Protein AF-A0A951EVP3-F1 (afdb_monomer_lite)

Radius of gyration: 28.76 Å; chains: 1; bounding box: 67×66×83 Å

Secondary structure (DSSP, 8-state):
-----------------------------------PPPPEEEEE--EEEE-SSSSS-EEEE-EEEEES--TT-EEEEEEEEE-TTS-EEEEEE--TT-EEEEEE-S-GGG--EEEETTEEEEEESEEEEEEEEEETTEEEEEEE-SS---------SS-GGGGGT-TT------GGG----------TT--GGG---EETTEEHHHHSTTGGG-BTTB---EEEEETTEEEEE-

Sequence (234 aa):
MKTAKSRAPYIKFPAKPALWIFAAVAFALTTGICSADSIGVACALPYVQGSADATCSGQHTVQITTSNLDSNATITTELLGLNENGALIKSFTVKNGATVQLGSRLSEASWPFTQTGSLTTVYAPVPLLHVTVQDRGLTAEAFCSDIPFLEIEQPAGNEPWRAGLFPEASSVVTDASGNNTNIVAVAPLTNPASMHLYVDGTDLLTLVPGYLACTPGAPCSGAVTINAQSVAYS

Foldseek 3Di:
DDDDDDDDDDDDDDDDDDDDDDDPPPPPPPPPPPPQPAKDKEWEWQFDACDPDPARKTKTFIAMDIPDADPPKDKWKKWFAAAPVRHTPDIDTADHRAIEIEEADNDPVPFDQDDDPRYGYGYHNDIKMKMWMDHPNHIYIYIYDPAFDQDPDDQDDPDPVPCPPDVPRDDDDDPVGDDDDDGDGDGPPDDPVPDFDDDPNDTVCVQQPPCVPADPVRHGWDWGADPNDIDTDD

pLDDT: mean 74.51, std 20.43, range [38.03, 97.94]

Structure (mmCIF, N/CA/C/O backbone):
data_AF-A0A951EVP3-F1
#
_entry.id   AF-A0A951EVP3-F1
#
loop_
_atom_site.group_PDB
_atom_site.id
_atom_site.type_symbol
_atom_site.label_atom_id
_atom_site.label_alt_id
_atom_site.label_comp_id
_atom_site.label_asym_id
_atom_site.label_entity_id
_atom_site.label_seq_id
_atom_site.pdbx_PDB_ins_code
_atom_site.Cartn_x
_atom_site.Cartn_y
_atom_site.Cartn_z
_atom_site.occupancy
_atom_site.B_iso_or_equiv
_atom_site.auth_seq_id
_atom_site.auth_comp_id
_atom_site.auth_asym_id
_atom_site.auth_atom_id
_atom_site.pdbx_PDB_model_num
ATOM 1 N N . MET A 1 1 ? -25.415 -52.126 -61.232 1.00 43.97 1 MET A N 1
ATOM 2 C CA . MET A 1 1 ? -26.074 -51.678 -59.982 1.00 43.97 1 M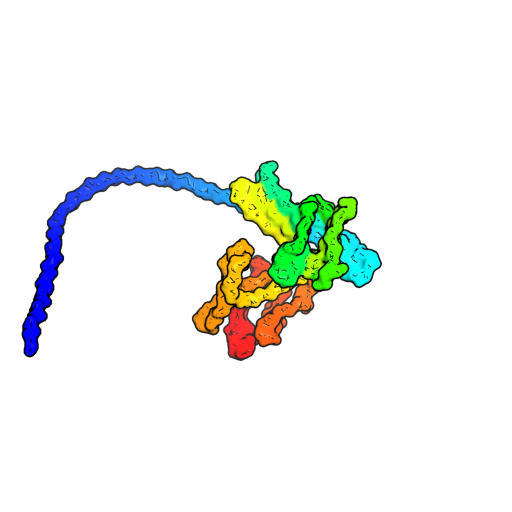ET A CA 1
ATOM 3 C C . MET A 1 1 ? -26.855 -50.400 -60.259 1.00 43.97 1 MET A C 1
ATOM 5 O O . MET A 1 1 ? -26.471 -49.651 -61.144 1.00 43.97 1 MET A O 1
ATOM 9 N N . LYS A 1 2 ? -28.007 -50.256 -59.603 1.00 38.03 2 LYS A N 1
ATOM 10 C CA . LYS A 1 2 ? -29.154 -49.419 -59.981 1.00 38.03 2 LYS A CA 1
ATOM 11 C C . LYS A 1 2 ? -28.957 -47.902 -59.785 1.00 38.03 2 LYS A C 1
ATOM 13 O O . LYS A 1 2 ? -28.341 -47.456 -58.829 1.00 38.03 2 LYS A O 1
ATOM 18 N N . THR A 1 3 ? -29.590 -47.185 -60.711 1.00 41.75 3 THR A N 1
ATOM 19 C CA . THR A 1 3 ? -30.083 -45.793 -60.789 1.00 41.75 3 THR A CA 1
ATOM 20 C C . THR A 1 3 ? -30.603 -45.107 -59.513 1.00 41.75 3 THR A C 1
ATOM 22 O O . THR A 1 3 ? -31.356 -45.738 -58.778 1.00 41.75 3 THR A O 1
ATOM 25 N N . ALA A 1 4 ? -30.382 -43.782 -59.398 1.00 39.09 4 ALA A N 1
ATOM 26 C CA . ALA A 1 4 ? -31.392 -42.685 -59.318 1.00 39.09 4 ALA A CA 1
ATOM 27 C C . ALA A 1 4 ? -30.679 -41.344 -58.971 1.00 39.09 4 ALA A C 1
ATOM 29 O O . ALA A 1 4 ? -29.956 -41.288 -57.988 1.00 39.09 4 ALA A O 1
ATOM 30 N N . LYS A 1 5 ? -30.615 -40.308 -59.829 1.00 45.94 5 LYS A N 1
ATOM 31 C CA . LYS A 1 5 ? -31.596 -39.223 -60.105 1.00 45.94 5 LYS A CA 1
ATOM 32 C C . LYS A 1 5 ? -32.188 -38.541 -58.855 1.00 45.94 5 LYS A C 1
ATOM 34 O O . LYS A 1 5 ? -33.003 -39.156 -58.189 1.00 45.94 5 LYS A O 1
ATOM 39 N N . SER A 1 6 ? -31.958 -37.231 -58.688 1.00 43.28 6 SER A N 1
ATOM 40 C CA . SER A 1 6 ? -33.048 -36.232 -58.692 1.00 43.28 6 SER A CA 1
ATOM 41 C C . SER A 1 6 ? -32.523 -34.789 -58.765 1.00 43.28 6 SER A C 1
ATOM 43 O O . SER A 1 6 ? -31.477 -34.467 -58.213 1.00 43.28 6 SER A O 1
ATOM 45 N N . ARG A 1 7 ? -33.252 -33.946 -59.504 1.00 48.94 7 ARG A N 1
ATOM 46 C CA . ARG A 1 7 ? -32.989 -32.528 -59.794 1.00 48.94 7 ARG A CA 1
ATOM 47 C C . ARG A 1 7 ? -33.730 -31.617 -58.799 1.00 48.94 7 ARG A C 1
ATOM 49 O O . ARG A 1 7 ? -34.709 -32.035 -58.192 1.00 48.94 7 ARG A O 1
ATOM 56 N N . ALA A 1 8 ? -33.261 -30.369 -58.720 1.00 43.22 8 ALA A N 1
ATOM 57 C CA . ALA A 1 8 ? -33.797 -29.226 -57.971 1.00 43.22 8 ALA A CA 1
ATOM 58 C C . ALA A 1 8 ? -35.302 -28.938 -58.169 1.00 43.22 8 ALA A C 1
ATOM 60 O O . ALA A 1 8 ? -35.890 -29.350 -59.173 1.00 43.22 8 ALA A O 1
ATOM 61 N N . PRO A 1 9 ? -35.867 -28.068 -57.312 1.00 57.38 9 PRO A N 1
ATOM 62 C CA . PRO A 1 9 ? -36.524 -26.895 -57.884 1.00 57.38 9 PRO A CA 1
ATOM 63 C C . PRO A 1 9 ? -36.198 -25.568 -57.178 1.00 57.38 9 PRO A C 1
ATOM 65 O O . PRO A 1 9 ? -36.125 -25.464 -55.957 1.00 57.38 9 PRO A O 1
ATOM 68 N N . TYR A 1 10 ? -36.064 -24.537 -58.014 1.00 43.41 10 TYR A N 1
ATOM 69 C CA . TYR A 1 10 ? -36.173 -23.121 -57.674 1.00 43.41 10 TYR A CA 1
ATOM 70 C C . TYR A 1 10 ? -37.566 -22.812 -57.116 1.00 43.41 10 TYR A C 1
ATOM 72 O O . TYR A 1 10 ? -38.566 -23.200 -57.722 1.00 43.41 10 TYR A O 1
ATOM 80 N N . ILE A 1 11 ? -37.637 -22.018 -56.046 1.00 48.94 11 ILE A N 1
ATOM 81 C CA . ILE A 1 11 ? -38.882 -21.386 -55.602 1.00 48.94 11 ILE A CA 1
ATOM 82 C C . ILE A 1 11 ? -38.720 -19.868 -55.724 1.00 48.94 11 ILE A C 1
ATOM 84 O O . ILE A 1 11 ? -37.897 -19.252 -55.052 1.00 48.94 11 ILE A O 1
ATOM 88 N N . LYS A 1 12 ? -39.506 -19.286 -56.637 1.00 47.53 12 LYS A N 1
ATOM 89 C CA . LYS A 1 12 ? -39.784 -17.850 -56.743 1.00 47.53 12 LYS A CA 1
ATOM 90 C C . LYS A 1 12 ? -40.861 -17.489 -55.720 1.00 47.53 12 LYS A C 1
ATOM 92 O O . LYS A 1 12 ? -41.864 -18.194 -55.649 1.00 47.53 12 LYS A O 1
ATOM 97 N N . PHE A 1 13 ? -40.711 -16.355 -55.040 1.00 40.31 13 PHE A N 1
ATOM 98 C CA . PHE A 1 13 ? -41.807 -15.717 -54.307 1.00 40.31 13 PHE A CA 1
ATOM 99 C C . PHE A 1 13 ? -42.156 -14.347 -54.913 1.00 40.31 13 PHE A C 1
ATOM 101 O O . PHE A 1 13 ? -41.276 -13.682 -55.467 1.00 40.31 13 PHE A O 1
ATOM 108 N N . PRO A 1 14 ? -43.448 -13.968 -54.892 1.00 59.03 14 PRO A N 1
ATOM 109 C CA . PRO A 1 14 ? -43.995 -12.852 -55.655 1.00 59.03 14 PRO A CA 1
ATOM 110 C C . PRO A 1 14 ? -43.804 -11.494 -54.970 1.00 59.03 14 PRO A C 1
ATOM 112 O O . PRO A 1 14 ? -43.532 -11.388 -53.778 1.00 59.03 14 PRO A O 1
ATOM 115 N N . ALA A 1 15 ? -43.982 -10.446 -55.772 1.00 51.06 15 ALA A N 1
ATOM 116 C CA . ALA A 1 15 ? -43.876 -9.049 -55.387 1.00 51.06 15 ALA A CA 1
ATOM 117 C C . ALA A 1 15 ? -45.197 -8.457 -54.841 1.00 51.06 15 ALA A C 1
ATOM 119 O O . ALA A 1 15 ? -46.268 -8.794 -55.346 1.00 51.06 15 ALA A O 1
ATOM 120 N N . LYS A 1 16 ? -45.031 -7.437 -53.972 1.00 40.72 16 LYS A N 1
ATOM 121 C CA . LYS A 1 16 ? -45.959 -6.344 -53.556 1.00 40.72 16 LYS A CA 1
ATOM 122 C C . LYS A 1 16 ? -47.004 -6.685 -52.468 1.00 40.72 16 LYS A C 1
ATOM 124 O O . LYS A 1 16 ? -47.393 -7.842 -52.387 1.00 40.72 16 LYS A O 1
ATOM 129 N N . PRO A 1 17 ? -47.503 -5.704 -51.666 1.00 49.62 17 PRO A N 1
ATOM 130 C CA . PRO A 1 17 ? -47.458 -4.245 -51.857 1.00 49.62 17 PRO A CA 1
ATOM 131 C C . PRO A 1 17 ? -46.965 -3.402 -50.660 1.00 49.62 17 PRO A C 1
ATOM 133 O O . PRO A 1 17 ? -46.789 -3.869 -49.540 1.00 49.62 17 PRO A O 1
ATOM 136 N N . ALA A 1 18 ? -46.764 -2.117 -50.962 1.00 53.50 18 ALA A N 1
ATOM 137 C CA . ALA A 1 18 ? -46.518 -1.028 -50.031 1.00 53.50 18 ALA A CA 1
ATOM 138 C C . ALA A 1 18 ? -47.624 -0.925 -48.972 1.00 53.50 18 ALA A C 1
ATOM 140 O O . ALA A 1 18 ? -48.799 -0.776 -49.312 1.00 53.50 18 ALA A O 1
ATOM 141 N N . LEU A 1 19 ? -47.225 -0.932 -47.701 1.00 43.00 19 LEU A N 1
ATOM 142 C CA . LEU A 1 19 ? -48.071 -0.532 -46.589 1.00 43.00 19 LEU A CA 1
ATOM 143 C C . LEU A 1 19 ? -47.383 0.626 -45.869 1.00 43.00 19 LEU A C 1
ATOM 145 O O . LEU A 1 19 ? -46.286 0.491 -45.330 1.00 43.00 19 LEU A O 1
ATOM 149 N N . TRP A 1 20 ? -48.035 1.780 -45.938 1.00 39.50 20 TRP A N 1
ATOM 150 C CA . TRP A 1 20 ? -47.699 2.991 -45.210 1.00 39.50 20 TRP A CA 1
ATOM 151 C C . TRP A 1 20 ? -47.844 2.719 -43.712 1.00 39.50 20 TRP A C 1
ATOM 153 O O . TRP A 1 20 ? -48.961 2.568 -43.220 1.00 39.50 20 TRP A O 1
ATOM 163 N N . ILE A 1 21 ? -46.727 2.642 -42.988 1.00 41.19 21 ILE A N 1
ATOM 164 C CA . ILE A 1 21 ? -46.740 2.668 -41.526 1.00 41.19 21 ILE A CA 1
ATOM 165 C C . ILE A 1 21 ? -46.510 4.113 -41.102 1.00 41.19 21 ILE A C 1
ATOM 167 O O . ILE A 1 21 ? -45.508 4.738 -41.450 1.00 41.19 21 ILE A O 1
ATOM 171 N N . PHE A 1 22 ? -47.504 4.631 -40.390 1.00 40.19 22 PHE A N 1
ATOM 172 C CA . PHE A 1 22 ? -47.511 5.932 -39.752 1.00 40.19 22 PHE A CA 1
ATOM 173 C C . PHE A 1 22 ? -46.236 6.147 -38.937 1.00 40.19 22 PHE A C 1
ATOM 175 O O . PHE A 1 22 ? -45.843 5.307 -38.127 1.00 40.19 22 PHE A O 1
ATOM 182 N N . ALA A 1 23 ? -45.623 7.308 -39.143 1.00 44.53 23 ALA A N 1
ATOM 183 C CA . ALA A 1 23 ? -44.595 7.847 -38.278 1.00 44.53 23 ALA A CA 1
ATOM 184 C C . ALA A 1 23 ? -45.154 7.999 -36.854 1.00 44.53 23 ALA A C 1
ATOM 186 O O . ALA A 1 23 ? -45.852 8.963 -36.548 1.00 44.53 23 ALA A O 1
ATOM 187 N N . ALA A 1 24 ? -44.832 7.053 -35.977 1.00 38.62 24 ALA A N 1
ATOM 188 C CA . ALA A 1 24 ? -44.782 7.315 -34.551 1.00 38.62 24 ALA A CA 1
ATOM 189 C C . ALA A 1 24 ? -43.400 7.912 -34.274 1.00 38.62 24 ALA A C 1
ATOM 191 O O . ALA A 1 24 ? -42.410 7.194 -34.139 1.00 38.62 24 ALA A O 1
ATOM 192 N N . VAL A 1 25 ? -43.321 9.243 -34.252 1.00 40.12 25 VAL A N 1
ATOM 193 C CA . VAL A 1 25 ? -42.172 9.946 -33.678 1.00 40.12 25 VAL A CA 1
ATOM 194 C C . VAL A 1 25 ? -42.213 9.665 -32.181 1.00 40.12 25 VAL A C 1
ATOM 196 O O . VAL A 1 25 ? -42.881 10.359 -31.417 1.00 40.12 25 VAL A O 1
ATOM 199 N N . ALA A 1 26 ? -41.536 8.601 -31.759 1.00 39.00 26 ALA A N 1
ATOM 200 C CA . ALA A 1 26 ? -41.118 8.484 -30.380 1.00 39.00 26 ALA A CA 1
ATOM 201 C C . ALA A 1 26 ? -40.113 9.615 -30.151 1.00 39.00 26 ALA A C 1
ATOM 203 O O . ALA A 1 26 ? -38.971 9.548 -30.606 1.00 39.00 26 ALA A O 1
ATOM 204 N N . PHE A 1 27 ? -40.552 10.677 -29.473 1.00 38.25 27 PHE A N 1
ATOM 205 C CA . PHE A 1 27 ? -39.639 11.535 -28.734 1.00 38.25 27 PHE A CA 1
ATOM 206 C C . PHE A 1 27 ? -38.969 10.636 -27.695 1.00 38.25 27 PHE A C 1
ATOM 208 O O . PHE A 1 27 ? -39.464 10.461 -26.583 1.00 38.25 27 PHE A O 1
ATOM 215 N N . ALA A 1 28 ? -37.856 10.017 -28.085 1.00 42.66 28 ALA A N 1
ATOM 216 C CA . ALA A 1 28 ? -36.859 9.580 -27.138 1.00 42.66 28 ALA A CA 1
ATOM 217 C C . ALA A 1 28 ? -36.376 10.862 -26.460 1.00 42.66 28 ALA A C 1
ATOM 219 O O . ALA A 1 28 ? -35.512 11.572 -26.969 1.00 42.66 28 ALA A O 1
ATOM 220 N N . LEU A 1 29 ? -37.016 11.201 -25.342 1.00 40.00 29 LEU A N 1
ATOM 221 C CA . LEU A 1 29 ? -36.413 12.025 -24.315 1.00 40.00 29 LEU A CA 1
ATOM 222 C C . LEU A 1 29 ? -35.134 11.285 -23.938 1.00 40.00 29 LEU A C 1
ATOM 224 O O . LEU A 1 29 ? -35.153 10.365 -23.125 1.00 40.00 29 LEU A O 1
ATOM 228 N N . THR A 1 30 ? -34.032 11.635 -24.594 1.00 45.22 30 THR A N 1
ATOM 229 C CA . THR A 1 30 ? -32.699 11.332 -24.104 1.00 45.22 30 THR A CA 1
ATOM 230 C C . THR A 1 30 ? -32.575 12.141 -22.825 1.00 45.22 30 THR A C 1
ATOM 232 O O . THR A 1 30 ? -32.119 13.284 -22.833 1.00 45.22 30 THR A O 1
ATOM 235 N N . THR A 1 31 ? -33.102 11.595 -21.730 1.00 45.75 31 THR A N 1
ATOM 236 C CA . THR A 1 31 ? -32.747 12.027 -20.390 1.00 45.75 31 THR A CA 1
ATOM 237 C C . THR A 1 31 ? -31.234 12.019 -20.381 1.00 45.75 31 THR A C 1
ATOM 239 O O . THR A 1 31 ? -30.633 10.959 -20.576 1.00 45.75 31 THR A O 1
ATOM 242 N N . GLY A 1 32 ? -30.639 13.211 -20.295 1.00 46.19 32 GLY A N 1
ATOM 243 C CA . GLY A 1 32 ? -29.202 13.360 -20.183 1.00 46.19 32 GLY A CA 1
ATOM 244 C C . GLY A 1 32 ? -28.743 12.387 -19.116 1.00 46.19 32 GLY A C 1
ATOM 245 O O . GLY A 1 32 ? -29.209 12.442 -17.979 1.00 46.19 32 GLY A O 1
ATOM 246 N N . ILE A 1 33 ? -27.923 11.428 -19.525 1.00 44.72 33 ILE A N 1
ATOM 247 C CA . ILE A 1 33 ? -27.221 10.551 -18.607 1.00 44.72 33 ILE A CA 1
ATOM 248 C C . ILE A 1 33 ? -26.277 11.506 -17.883 1.00 44.72 33 ILE A C 1
ATOM 250 O O . ILE A 1 33 ? -25.225 11.861 -18.410 1.00 44.72 33 ILE A O 1
ATOM 254 N N . CYS A 1 34 ? -26.718 12.051 -16.749 1.00 50.59 34 CYS A N 1
ATOM 255 C CA . CYS A 1 34 ? -25.824 12.720 -15.825 1.00 50.59 34 CYS A CA 1
ATOM 256 C C . CYS A 1 34 ? -24.798 11.655 -15.454 1.00 50.59 34 CYS A C 1
ATOM 258 O O . CYS A 1 34 ? -25.126 10.712 -14.734 1.00 50.59 34 CYS A O 1
ATOM 260 N N . SER A 1 35 ? -23.600 11.745 -16.033 1.00 59.97 35 SER A N 1
ATOM 261 C CA . SER A 1 35 ? -22.465 10.956 -15.578 1.00 59.97 35 SER A CA 1
ATOM 262 C C . SER A 1 35 ? -22.338 11.250 -14.092 1.00 59.97 35 SER A C 1
ATOM 264 O O . SER A 1 35 ? -22.138 12.405 -13.724 1.00 59.97 35 SER A O 1
ATOM 266 N N . ALA A 1 36 ? -22.552 10.246 -13.244 1.00 65.56 36 ALA A N 1
ATOM 267 C CA . ALA A 1 36 ? -22.266 10.402 -11.829 1.00 65.56 36 ALA A CA 1
ATOM 268 C C . ALA A 1 36 ? -20.792 10.811 -11.704 1.00 65.56 36 ALA A C 1
ATOM 270 O O . ALA A 1 36 ? -19.936 10.215 -12.365 1.00 65.56 36 ALA A O 1
ATOM 271 N N . ASP A 1 37 ? -20.512 11.854 -10.922 1.00 77.81 37 ASP A N 1
ATOM 272 C CA . ASP A 1 37 ? -19.138 12.281 -10.667 1.00 77.81 37 ASP A CA 1
ATOM 273 C C . ASP A 1 37 ? -18.361 11.102 -10.072 1.00 77.81 37 ASP A C 1
ATOM 275 O O . ASP A 1 37 ? -18.801 10.482 -9.101 1.00 77.81 37 ASP A O 1
ATOM 279 N N . SER A 1 38 ? -17.215 10.765 -10.666 1.00 84.00 38 SER A N 1
ATOM 280 C CA . SER A 1 38 ? -16.369 9.677 -10.178 1.00 84.00 38 SER A CA 1
ATOM 281 C C . SER A 1 38 ? -15.861 9.985 -8.769 1.00 84.00 38 SER A C 1
ATOM 283 O O . SER A 1 38 ? -15.376 11.095 -8.517 1.00 84.00 38 SER A O 1
ATOM 285 N N . ILE A 1 39 ? -15.923 8.998 -7.875 1.00 88.75 39 ILE A N 1
ATOM 286 C CA . ILE A 1 39 ? -15.331 9.076 -6.534 1.00 88.75 39 ILE A CA 1
ATOM 287 C C . ILE A 1 39 ? -13.847 8.707 -6.578 1.00 88.75 39 ILE A C 1
ATOM 289 O O . ILE A 1 39 ? -13.426 7.910 -7.415 1.00 88.75 39 ILE A O 1
ATOM 293 N N . GLY A 1 40 ? -13.053 9.290 -5.681 1.00 83.12 40 GLY A N 1
ATOM 294 C CA . GLY A 1 40 ? -11.616 9.037 -5.606 1.00 83.12 40 GLY A CA 1
ATOM 295 C C . GLY A 1 40 ? -11.141 8.799 -4.181 1.00 83.12 40 GLY A C 1
ATOM 296 O O . GLY A 1 40 ? -11.652 9.393 -3.228 1.00 83.12 40 GLY A O 1
ATOM 297 N N . VAL A 1 41 ? -10.127 7.948 -4.047 1.00 90.62 41 VAL A N 1
ATOM 298 C CA . VAL A 1 41 ? -9.401 7.723 -2.798 1.00 90.62 41 VAL A CA 1
ATOM 299 C C . VAL A 1 41 ? -7.909 7.617 -3.082 1.00 90.62 41 VAL A C 1
ATOM 301 O O . VAL A 1 41 ? -7.489 7.044 -4.081 1.00 90.62 41 VAL A O 1
ATOM 304 N N . ALA A 1 42 ? -7.110 8.199 -2.198 1.00 87.19 42 ALA A N 1
ATOM 305 C CA . ALA A 1 42 ? -5.667 8.055 -2.160 1.00 87.19 42 ALA A CA 1
ATOM 306 C C . ALA A 1 42 ? -5.240 7.824 -0.711 1.00 87.19 42 ALA A C 1
ATOM 308 O O . ALA A 1 42 ? -5.860 8.345 0.222 1.00 87.19 42 ALA A O 1
ATOM 309 N N . CYS A 1 43 ? -4.161 7.075 -0.520 1.00 91.19 43 CYS A N 1
ATOM 310 C CA . CYS A 1 43 ? -3.553 6.890 0.786 1.00 91.19 43 CYS A CA 1
ATOM 311 C C . CYS A 1 43 ? -2.070 7.271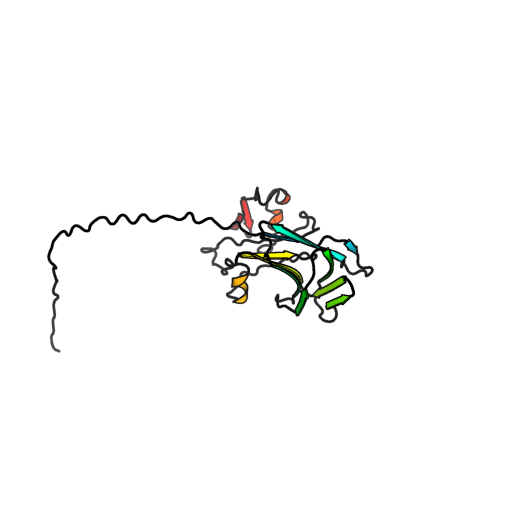 0.764 1.00 91.19 43 CYS A C 1
ATOM 313 O O . CYS A 1 43 ? -1.449 7.397 -0.291 1.00 91.19 43 CYS A O 1
ATOM 315 N N . ALA A 1 44 ? -1.503 7.461 1.948 1.00 91.06 44 ALA A N 1
ATOM 316 C CA . ALA A 1 44 ? -0.074 7.584 2.160 1.00 91.06 44 ALA A CA 1
ATOM 317 C C . ALA A 1 44 ? 0.293 7.065 3.553 1.00 91.06 44 ALA A C 1
ATOM 319 O O . ALA A 1 44 ? -0.531 7.042 4.472 1.00 91.06 44 ALA A O 1
ATOM 320 N N . LEU A 1 45 ? 1.563 6.696 3.709 1.00 93.19 45 LEU A N 1
ATOM 321 C CA . LEU A 1 45 ? 2.160 6.279 4.975 1.00 93.19 45 LEU A CA 1
ATOM 322 C C . LEU A 1 45 ? 3.385 7.155 5.288 1.00 93.19 45 LEU A C 1
ATOM 324 O O . LEU A 1 45 ? 4.517 6.673 5.199 1.00 93.19 45 LEU A O 1
ATOM 328 N N . PRO A 1 46 ? 3.229 8.456 5.611 1.00 90.62 46 PRO A N 1
ATOM 329 C CA . PRO A 1 46 ? 4.373 9.286 5.960 1.00 90.62 46 PRO A CA 1
ATOM 330 C C . PRO A 1 46 ? 5.088 8.756 7.196 1.00 90.62 46 PRO A C 1
ATOM 332 O O . PRO A 1 46 ? 4.456 8.406 8.195 1.00 90.62 46 PRO A O 1
ATOM 335 N N . TYR A 1 47 ? 6.413 8.727 7.117 1.00 89.94 47 TYR A N 1
ATOM 336 C CA . TYR A 1 47 ? 7.280 8.302 8.205 1.00 89.94 47 TYR A CA 1
ATOM 337 C C . TYR A 1 47 ? 7.207 9.279 9.386 1.00 89.94 47 TYR A C 1
ATOM 339 O O . TYR A 1 47 ? 7.269 10.495 9.204 1.00 89.94 47 TYR A O 1
ATOM 347 N N . VAL A 1 48 ? 7.098 8.739 10.599 1.00 89.88 48 VAL A N 1
ATOM 348 C CA . VAL A 1 48 ? 7.034 9.493 11.860 1.00 89.88 48 VAL A CA 1
ATOM 349 C C . VAL A 1 48 ? 8.346 9.365 12.618 1.00 89.88 48 VAL A C 1
ATOM 351 O O . VAL A 1 48 ? 8.978 10.365 12.950 1.00 89.88 48 VAL A O 1
ATOM 354 N N . GLN A 1 49 ? 8.750 8.130 12.908 1.00 88.00 49 GLN A N 1
ATOM 355 C CA . GLN A 1 49 ? 9.951 7.839 13.681 1.00 88.00 49 GLN A CA 1
ATOM 356 C C . GLN A 1 49 ? 10.486 6.450 13.356 1.00 88.00 49 GLN A C 1
ATOM 358 O O . GLN A 1 49 ? 9.734 5.562 12.954 1.00 88.00 49 GLN A O 1
ATOM 363 N N . GLY A 1 50 ? 11.787 6.263 13.560 1.00 77.44 50 GLY A N 1
ATOM 364 C CA . GLY A 1 50 ? 12.428 4.967 13.367 1.00 77.44 50 GLY A CA 1
ATOM 365 C C . GLY A 1 50 ? 12.098 4.024 14.504 1.00 77.44 50 GLY A C 1
ATOM 366 O O . GLY A 1 50 ? 11.861 4.459 15.633 1.00 77.44 50 GLY A O 1
ATOM 367 N N . SER A 1 51 ? 12.105 2.728 14.213 1.00 67.00 51 SER A N 1
ATOM 368 C CA . SER A 1 51 ? 12.195 1.741 15.276 1.00 67.00 51 SER A CA 1
ATOM 369 C C . SER A 1 51 ? 13.530 1.898 16.016 1.00 67.00 51 SER A C 1
ATOM 371 O O . SER A 1 51 ? 14.547 2.266 15.429 1.00 67.00 51 SER A O 1
ATOM 373 N N . ALA A 1 52 ? 13.530 1.643 17.325 1.00 61.75 52 ALA A N 1
ATOM 374 C CA . ALA A 1 52 ? 14.762 1.613 18.114 1.00 61.75 52 ALA A CA 1
ATOM 375 C C . ALA A 1 52 ? 15.621 0.378 17.790 1.00 61.75 52 ALA A C 1
ATOM 377 O O . ALA A 1 52 ? 16.799 0.330 18.146 1.00 61.75 52 ALA A O 1
ATOM 378 N N . ASP A 1 53 ? 15.035 -0.630 17.139 1.00 58.59 53 ASP A N 1
ATOM 379 C CA . ASP A 1 53 ? 15.776 -1.773 16.630 1.00 58.59 53 ASP A CA 1
ATOM 380 C C . ASP A 1 53 ? 16.463 -1.430 15.297 1.00 58.59 53 ASP A C 1
ATOM 382 O O . ASP A 1 53 ? 15.992 -0.620 14.508 1.00 58.59 53 ASP A O 1
ATOM 386 N N . ALA A 1 54 ? 17.611 -2.055 15.027 1.00 59.28 54 ALA A N 1
ATOM 387 C CA . ALA A 1 54 ? 18.365 -1.872 13.780 1.00 59.28 54 ALA A CA 1
ATOM 388 C C . ALA A 1 54 ? 17.657 -2.477 12.549 1.00 59.28 54 ALA A C 1
ATOM 390 O O . ALA A 1 54 ? 18.288 -2.754 11.529 1.00 59.28 54 ALA A O 1
ATOM 391 N N . THR A 1 55 ? 16.358 -2.749 12.651 1.00 64.88 55 THR A N 1
ATOM 392 C CA . THR A 1 55 ? 15.570 -3.205 11.523 1.00 64.88 55 THR A CA 1
ATOM 393 C C . THR A 1 55 ? 15.134 -1.966 10.760 1.00 64.88 55 THR A C 1
ATOM 395 O O . THR A 1 55 ? 14.719 -0.985 11.366 1.00 64.88 55 THR A O 1
ATOM 398 N N . CYS A 1 56 ? 15.248 -1.969 9.432 1.00 66.00 56 CYS A N 1
ATOM 399 C CA . CYS A 1 56 ? 14.751 -0.889 8.575 1.00 66.00 56 CYS A CA 1
ATOM 400 C C . CYS A 1 56 ? 13.207 -0.845 8.590 1.00 66.00 56 CYS A C 1
ATOM 402 O O . CYS A 1 56 ? 12.570 -1.021 7.560 1.00 66.00 56 CYS A O 1
ATOM 404 N N . SER A 1 57 ? 12.610 -0.701 9.772 1.00 79.75 57 SER A N 1
ATOM 405 C CA . SER A 1 57 ? 11.187 -0.536 10.014 1.00 79.75 57 SER A CA 1
ATOM 406 C C . SER A 1 57 ? 10.964 0.798 10.721 1.00 79.75 57 SER A C 1
ATOM 408 O O . SER A 1 57 ? 11.711 1.197 11.621 1.00 79.75 57 SER A O 1
ATOM 410 N N . GLY A 1 58 ? 9.948 1.519 10.266 1.00 87.00 58 GLY A N 1
ATOM 411 C CA . GLY A 1 58 ? 9.545 2.809 10.802 1.00 87.00 58 GLY A CA 1
ATOM 412 C C . GLY A 1 58 ? 8.116 2.763 11.308 1.00 87.00 58 GLY A C 1
ATOM 413 O O . GLY A 1 58 ? 7.329 1.895 10.936 1.00 87.00 58 GLY A O 1
ATOM 414 N N . GLN A 1 59 ? 7.769 3.714 12.163 1.00 92.69 59 GLN A N 1
ATOM 415 C CA . GLN A 1 59 ? 6.376 4.043 12.412 1.00 92.69 59 GLN A CA 1
ATOM 416 C C . GLN A 1 59 ? 5.917 5.064 11.379 1.00 92.69 59 GLN A C 1
ATOM 418 O O . GLN A 1 59 ? 6.627 6.025 11.080 1.00 92.69 59 GLN A O 1
ATOM 423 N N . HIS A 1 60 ? 4.707 4.869 10.878 1.00 94.50 60 HIS A N 1
ATOM 424 C CA . HIS A 1 60 ? 4.067 5.695 9.872 1.00 94.50 60 HIS A CA 1
ATOM 425 C C . HIS A 1 60 ? 2.708 6.161 10.381 1.00 94.50 60 HIS A C 1
ATOM 427 O O . HIS A 1 60 ? 2.058 5.474 11.170 1.00 94.50 60 HIS A O 1
ATOM 433 N N . THR A 1 61 ? 2.260 7.320 9.916 1.00 96.00 61 THR A N 1
ATOM 434 C CA . THR A 1 61 ? 0.882 7.766 10.139 1.00 96.00 61 THR A CA 1
ATOM 435 C C . THR A 1 61 ? 0.051 7.402 8.922 1.00 96.00 61 THR A C 1
ATOM 437 O O . THR A 1 61 ? 0.438 7.699 7.799 1.00 96.00 61 THR A O 1
ATOM 440 N N . VAL A 1 62 ? -1.112 6.793 9.121 1.00 96.88 62 VAL A N 1
ATOM 441 C CA . VAL A 1 62 ? -2.074 6.573 8.038 1.00 96.88 62 VAL A CA 1
ATOM 442 C C . VAL A 1 62 ? -2.622 7.924 7.591 1.00 96.88 62 VAL A C 1
ATOM 444 O O . VAL A 1 62 ? -3.198 8.647 8.401 1.00 96.88 62 VAL A O 1
ATOM 447 N N . GLN A 1 63 ? -2.464 8.264 6.315 1.00 96.50 63 GLN A N 1
ATOM 448 C CA . GLN A 1 63 ? -3.101 9.427 5.705 1.00 96.50 63 GLN A CA 1
ATOM 449 C C . GLN A 1 63 ? -4.002 8.986 4.563 1.00 96.50 63 GLN A C 1
ATOM 451 O O . GLN A 1 63 ? -3.580 8.232 3.693 1.00 96.50 63 GLN A O 1
ATOM 456 N N . ILE A 1 64 ? -5.244 9.462 4.576 1.00 96.19 64 ILE A N 1
ATOM 457 C CA . ILE A 1 64 ? -6.253 9.151 3.565 1.00 96.19 64 ILE A CA 1
ATOM 458 C C . ILE A 1 64 ? -6.846 10.456 3.060 1.00 96.19 64 ILE A C 1
ATOM 460 O O . ILE A 1 64 ? -7.304 11.283 3.854 1.00 96.19 64 ILE A O 1
ATOM 464 N N . THR A 1 65 ? -6.877 10.598 1.741 1.00 92.56 65 THR A N 1
ATOM 465 C CA . THR A 1 65 ? -7.534 11.699 1.039 1.00 92.56 65 THR A CA 1
ATOM 466 C C . THR A 1 65 ? -8.621 11.117 0.153 1.00 92.56 65 THR A C 1
ATOM 468 O O . THR A 1 65 ? -8.409 10.111 -0.519 1.00 92.56 65 THR A O 1
ATOM 471 N N . THR A 1 66 ? -9.791 11.745 0.148 1.00 93.38 66 THR A N 1
ATOM 472 C CA . THR A 1 66 ? -10.923 11.338 -0.687 1.00 93.38 66 THR A CA 1
ATOM 473 C C . THR A 1 66 ? -11.458 12.528 -1.470 1.00 93.38 66 THR A C 1
ATOM 475 O O . THR A 1 66 ? -11.217 13.681 -1.103 1.00 93.38 66 THR A O 1
ATOM 478 N N . SER A 1 67 ? -12.166 12.261 -2.563 1.00 91.12 67 SER A N 1
ATOM 479 C CA . SER A 1 67 ? -12.793 13.286 -3.394 1.00 91.12 67 SER A CA 1
ATOM 480 C C . SER A 1 67 ? -14.186 12.860 -3.849 1.00 91.12 67 SER A C 1
ATOM 482 O O . SER A 1 67 ? -14.460 11.673 -4.027 1.00 91.12 67 SER A O 1
ATOM 484 N N . ASN A 1 68 ? -15.054 13.857 -4.049 1.00 92.50 68 ASN A N 1
ATOM 485 C CA . ASN A 1 68 ? -16.416 13.703 -4.571 1.00 92.50 68 ASN A CA 1
ATOM 486 C C . ASN A 1 68 ? -17.305 12.741 -3.762 1.00 92.50 68 ASN A C 1
ATOM 488 O O . ASN A 1 68 ? -18.111 12.021 -4.345 1.00 92.50 68 ASN A O 1
ATOM 492 N N . LEU A 1 69 ? -17.159 12.724 -2.434 1.00 94.50 69 LEU A N 1
ATOM 493 C CA . LEU A 1 69 ? -17.967 11.882 -1.551 1.00 94.50 69 LEU A CA 1
ATOM 494 C C . LEU A 1 69 ? -19.184 12.626 -1.003 1.00 94.50 69 LEU A C 1
ATOM 496 O O . LEU A 1 69 ? -19.068 13.772 -0.562 1.00 94.50 69 LEU A O 1
ATOM 500 N N . ASP A 1 70 ? -20.317 11.936 -0.943 1.00 94.56 70 ASP A N 1
ATOM 501 C CA . ASP A 1 70 ? -21.485 12.389 -0.196 1.00 94.56 70 ASP A CA 1
ATOM 502 C C . ASP A 1 70 ? -21.329 12.124 1.316 1.00 94.56 70 ASP A C 1
ATOM 504 O O . ASP A 1 70 ? -20.473 11.363 1.773 1.00 94.56 70 ASP A O 1
ATOM 508 N N . SER A 1 71 ? -22.212 12.710 2.133 1.00 94.56 71 SER A N 1
ATOM 509 C CA . SER A 1 71 ? -22.191 12.551 3.599 1.00 94.56 71 SER A CA 1
ATOM 510 C C . SER A 1 71 ? -22.452 11.123 4.093 1.00 94.56 71 SER A C 1
ATOM 512 O O . SER A 1 71 ? -22.258 10.846 5.274 1.00 94.56 71 SER A O 1
ATOM 514 N N . ASN A 1 72 ? -22.935 10.240 3.215 1.00 94.75 72 ASN A N 1
ATOM 515 C CA . ASN A 1 72 ? -23.252 8.844 3.524 1.00 94.75 72 ASN A CA 1
ATOM 516 C C . ASN A 1 72 ? -22.156 7.871 3.059 1.00 94.75 72 ASN A C 1
ATOM 518 O O . ASN A 1 72 ? -22.338 6.658 3.178 1.00 94.75 72 ASN A O 1
ATOM 522 N N . ALA A 1 73 ? -21.044 8.379 2.518 1.00 96.81 73 ALA A N 1
ATOM 523 C CA . ALA A 1 73 ? -19.944 7.548 2.061 1.00 96.81 73 ALA A CA 1
ATOM 524 C C . ALA A 1 73 ? -19.371 6.705 3.210 1.00 96.81 73 ALA A C 1
ATOM 526 O O . ALA A 1 73 ? -19.147 7.188 4.323 1.00 96.81 73 ALA A O 1
ATOM 527 N N . THR A 1 74 ? -19.105 5.433 2.924 1.00 97.94 74 THR A N 1
ATOM 528 C CA . THR A 1 74 ? -18.447 4.514 3.854 1.00 97.94 74 THR A CA 1
ATOM 529 C C . THR A 1 74 ? -16.985 4.380 3.461 1.00 97.94 74 THR A C 1
ATOM 531 O O . THR A 1 74 ? -16.677 4.022 2.327 1.00 97.94 74 THR A O 1
ATOM 534 N N . ILE A 1 75 ? -16.087 4.670 4.403 1.00 97.56 75 ILE A N 1
ATOM 535 C CA . ILE A 1 75 ? -14.641 4.527 4.227 1.00 97.56 75 ILE A CA 1
ATOM 536 C C . ILE A 1 75 ? -14.174 3.405 5.149 1.00 97.56 75 ILE A C 1
ATOM 538 O O . ILE A 1 75 ? -14.252 3.532 6.373 1.00 97.56 75 ILE A O 1
ATOM 542 N N . THR A 1 76 ? -13.671 2.326 4.558 1.00 97.88 76 THR A N 1
ATOM 543 C CA . THR A 1 76 ? -13.051 1.209 5.272 1.00 97.88 76 THR A CA 1
ATOM 544 C C . THR A 1 76 ? -11.551 1.250 5.023 1.00 97.88 76 THR A C 1
ATOM 546 O O . THR A 1 76 ? -11.090 1.515 3.916 1.00 97.88 76 THR A O 1
ATOM 549 N N . THR A 1 77 ? -10.765 1.044 6.074 1.00 97.56 77 THR A N 1
ATOM 550 C CA . THR A 1 77 ? -9.304 1.109 6.013 1.00 97.56 77 THR A CA 1
ATOM 551 C C . THR A 1 77 ? -8.728 -0.061 6.779 1.00 97.56 77 THR A C 1
ATOM 553 O O . THR A 1 77 ? -8.994 -0.224 7.972 1.00 97.56 77 THR A O 1
ATOM 556 N N . GLU A 1 78 ? -7.923 -0.862 6.098 1.00 97.50 78 GLU A N 1
ATOM 557 C CA . GLU A 1 78 ? -7.374 -2.096 6.630 1.00 97.50 78 GLU A CA 1
ATOM 558 C C . GLU A 1 78 ? -5.870 -2.163 6.408 1.00 97.50 78 GLU A C 1
ATOM 560 O O . GLU A 1 78 ? -5.363 -1.888 5.325 1.00 97.50 78 GLU A O 1
ATOM 565 N N . LEU A 1 79 ? -5.148 -2.551 7.450 1.00 96.62 79 LEU A N 1
ATOM 566 C CA . LEU A 1 79 ? -3.745 -2.909 7.380 1.00 96.62 79 LEU A CA 1
ATOM 567 C C . LEU A 1 79 ? -3.660 -4.421 7.179 1.00 96.62 79 LEU A C 1
ATOM 569 O O . LEU A 1 79 ? -4.058 -5.186 8.056 1.00 96.62 79 LEU A O 1
ATOM 573 N N . LEU A 1 80 ? -3.187 -4.839 6.017 1.00 96.75 80 LEU A N 1
ATOM 574 C CA . LEU A 1 80 ? -3.113 -6.214 5.553 1.00 96.75 80 LEU A CA 1
ATOM 575 C C . LEU A 1 80 ? -1.679 -6.728 5.674 1.00 96.75 80 LEU A C 1
ATOM 577 O O . LEU A 1 80 ? -0.724 -6.023 5.351 1.00 96.75 80 LEU A O 1
ATOM 581 N N . GLY A 1 81 ? -1.525 -7.979 6.094 1.00 95.06 81 GLY A N 1
ATOM 582 C CA . GLY A 1 81 ? -0.319 -8.756 5.830 1.00 95.06 81 GLY A CA 1
ATOM 583 C C . GLY A 1 81 ? -0.644 -9.871 4.851 1.00 95.06 81 GLY A C 1
ATOM 584 O O . GLY A 1 81 ? -1.493 -10.714 5.149 1.00 95.06 81 GLY A O 1
ATOM 585 N N . LEU A 1 82 ? 0.023 -9.875 3.701 1.00 91.56 82 LEU A N 1
ATOM 586 C CA . LEU A 1 82 ? -0.111 -10.906 2.675 1.00 91.56 82 LEU A CA 1
ATOM 587 C C . LEU A 1 82 ? 1.148 -11.775 2.638 1.00 91.56 82 LEU A C 1
ATOM 589 O O . LEU A 1 82 ? 2.252 -11.291 2.905 1.00 91.56 82 LEU A O 1
ATOM 593 N N . ASN A 1 83 ? 0.983 -13.054 2.308 1.00 85.69 83 ASN A N 1
ATOM 594 C CA . ASN A 1 83 ? 2.109 -13.956 2.076 1.00 85.69 83 ASN A CA 1
ATOM 595 C C . ASN A 1 83 ? 2.744 -13.732 0.688 1.00 85.69 83 ASN A C 1
ATOM 597 O O . ASN A 1 83 ? 2.308 -12.878 -0.079 1.00 85.69 83 ASN A O 1
ATOM 601 N N . GLU A 1 84 ? 3.770 -14.519 0.355 1.00 81.44 84 GLU A N 1
ATOM 602 C CA . GLU A 1 84 ? 4.508 -14.429 -0.921 1.00 81.44 84 GLU A CA 1
ATOM 603 C C . GLU A 1 84 ? 3.633 -14.667 -2.166 1.00 81.44 84 GLU A C 1
ATOM 605 O O . GLU A 1 84 ? 3.988 -14.233 -3.256 1.00 81.44 84 GLU A O 1
ATOM 610 N N . ASN A 1 85 ? 2.472 -15.309 -2.003 1.00 81.25 85 ASN A N 1
ATOM 611 C CA . ASN A 1 85 ? 1.510 -15.567 -3.077 1.00 81.25 85 ASN A CA 1
ATOM 612 C C . ASN A 1 85 ? 0.372 -14.529 -3.117 1.00 81.25 85 ASN A C 1
ATOM 614 O O . ASN A 1 85 ? -0.625 -14.744 -3.802 1.00 81.25 85 ASN A O 1
ATOM 618 N N . GLY A 1 86 ? 0.458 -13.453 -2.326 1.00 80.44 86 GLY A N 1
ATOM 619 C CA . GLY A 1 86 ? -0.595 -12.440 -2.212 1.00 80.44 86 GLY A CA 1
ATOM 620 C C . GLY A 1 86 ? -1.818 -12.880 -1.399 1.00 80.44 86 GLY A C 1
ATOM 621 O O . GLY A 1 86 ? -2.791 -12.135 -1.306 1.00 80.44 86 GLY A O 1
ATOM 622 N N . ALA A 1 87 ? -1.796 -14.061 -0.772 1.00 83.94 87 ALA A N 1
ATOM 623 C CA . ALA A 1 87 ? -2.909 -14.504 0.060 1.00 83.94 87 ALA A CA 1
ATOM 624 C C . ALA A 1 87 ? -2.890 -13.789 1.416 1.00 83.94 87 ALA A C 1
ATOM 626 O O . ALA A 1 87 ? -1.843 -13.660 2.057 1.00 83.94 87 ALA A O 1
ATOM 627 N N . LEU A 1 88 ? -4.069 -13.359 1.869 1.00 92.06 88 LEU A N 1
ATOM 628 C CA . LEU A 1 88 ? -4.238 -12.681 3.148 1.00 92.06 88 LEU A CA 1
ATOM 629 C C . LEU A 1 88 ? -3.864 -13.607 4.314 1.00 92.06 88 LEU A C 1
ATOM 631 O O . LEU A 1 88 ? -4.478 -14.654 4.506 1.00 92.06 88 LEU A O 1
ATOM 635 N N . ILE A 1 89 ? -2.886 -13.188 5.118 1.00 94.19 89 ILE A N 1
ATOM 636 C CA . ILE A 1 89 ? -2.531 -13.840 6.384 1.00 94.19 89 ILE A CA 1
ATOM 637 C C . ILE A 1 89 ? -3.423 -13.288 7.496 1.00 94.19 89 ILE A C 1
ATOM 639 O O . ILE A 1 89 ? -4.040 -14.043 8.248 1.00 94.19 89 ILE A O 1
ATOM 643 N N . LYS A 1 90 ? -3.476 -11.955 7.620 1.00 96.62 90 LYS A N 1
ATOM 644 C CA . LYS A 1 90 ? -4.232 -11.257 8.666 1.00 96.62 90 LYS A CA 1
ATOM 645 C C . LYS A 1 90 ? -4.467 -9.794 8.296 1.00 96.62 90 LYS A C 1
ATOM 647 O O . LYS A 1 90 ? -3.655 -9.203 7.585 1.00 96.62 90 LYS A O 1
ATOM 652 N N . SER A 1 91 ? -5.544 -9.211 8.818 1.00 96.62 91 SER A N 1
ATOM 653 C CA . SER A 1 91 ? -5.846 -7.785 8.685 1.00 96.62 91 SER A CA 1
ATOM 654 C C . SER A 1 91 ? -6.205 -7.132 10.022 1.00 96.62 91 SER A C 1
ATOM 656 O O . SER A 1 91 ? -6.631 -7.800 10.969 1.00 96.62 91 SER A O 1
ATOM 658 N N . PHE A 1 92 ? -6.032 -5.811 10.090 1.00 97.62 92 PHE A N 1
ATOM 659 C CA . PHE A 1 92 ? -6.531 -4.951 11.163 1.00 97.62 92 PHE A CA 1
ATOM 660 C C . PHE A 1 92 ? -7.241 -3.739 10.579 1.00 97.62 92 PHE A C 1
ATOM 662 O O . PHE A 1 92 ? -6.687 -3.057 9.721 1.00 97.62 92 PHE A O 1
ATOM 669 N N . THR A 1 93 ? -8.420 -3.397 11.092 1.00 97.00 93 THR A N 1
ATOM 670 C CA . THR A 1 93 ? -9.039 -2.109 10.768 1.00 97.00 93 THR A CA 1
ATOM 671 C C . THR A 1 93 ? -8.281 -0.982 11.466 1.00 97.00 93 THR A C 1
ATOM 673 O O . THR A 1 93 ? -8.086 -1.010 12.684 1.00 97.00 93 THR A O 1
ATOM 676 N N . VAL A 1 94 ? -7.888 0.037 10.707 1.00 96.88 94 VAL A N 1
ATOM 677 C CA . VAL A 1 94 ? -7.206 1.232 11.221 1.00 96.88 94 VAL A CA 1
ATOM 678 C C . VAL A 1 94 ? -7.987 2.490 10.847 1.00 96.88 94 VAL A C 1
ATOM 680 O O . VAL A 1 94 ? -8.895 2.456 10.024 1.00 96.88 94 VAL A O 1
ATOM 683 N N . LYS A 1 95 ? -7.683 3.616 11.495 1.00 96.88 95 LYS A N 1
ATOM 684 C CA . LYS A 1 95 ? -8.327 4.909 11.217 1.00 96.88 95 LYS A CA 1
ATOM 685 C C . LYS A 1 95 ? -7.360 5.835 10.487 1.00 96.88 95 LYS A C 1
ATOM 687 O O . LYS A 1 95 ? -6.148 5.711 10.653 1.00 96.88 95 LYS A O 1
ATOM 692 N N . ASN A 1 96 ? -7.891 6.815 9.758 1.00 97.25 96 ASN A N 1
ATOM 693 C CA . ASN A 1 96 ? -7.083 7.941 9.292 1.00 97.25 96 ASN A CA 1
ATOM 694 C C . ASN A 1 96 ? -6.409 8.628 10.497 1.00 97.25 96 ASN A C 1
ATOM 696 O O . ASN A 1 96 ? -7.056 8.859 11.521 1.00 97.25 96 ASN A O 1
ATOM 700 N N . GLY A 1 97 ? -5.112 8.906 10.394 1.00 96.38 97 GLY A N 1
ATOM 701 C CA . GLY A 1 97 ? -4.275 9.413 11.481 1.00 96.38 97 GLY A CA 1
ATOM 702 C C . GLY A 1 97 ? -3.748 8.354 12.459 1.00 96.38 97 GLY A C 1
ATOM 703 O O . GLY A 1 97 ? -3.015 8.713 13.379 1.00 96.38 97 GLY A O 1
ATOM 704 N N . ALA A 1 98 ? -4.091 7.069 12.302 1.00 96.69 98 ALA A N 1
ATOM 705 C CA . ALA A 1 98 ? -3.548 6.011 13.154 1.00 96.69 98 ALA A CA 1
ATOM 706 C C . ALA A 1 98 ? -2.040 5.830 12.934 1.00 96.69 98 ALA A C 1
ATOM 708 O O . ALA A 1 98 ? -1.549 5.965 11.812 1.00 96.69 98 ALA A O 1
ATOM 709 N N . THR A 1 99 ? -1.317 5.477 13.997 1.00 96.12 99 THR A N 1
ATOM 710 C CA . THR A 1 99 ? 0.098 5.112 13.903 1.00 96.12 99 THR A CA 1
ATOM 711 C C . THR A 1 99 ? 0.215 3.623 13.607 1.00 96.12 99 THR A C 1
ATOM 713 O O . THR A 1 99 ? -0.360 2.784 14.304 1.00 96.12 99 THR A O 1
ATOM 716 N N . VAL A 1 100 ? 0.976 3.285 12.576 1.00 95.88 100 VAL A N 1
ATOM 717 C CA . VAL A 1 100 ? 1.217 1.908 12.152 1.00 95.88 100 VAL A CA 1
ATOM 718 C C . VAL A 1 100 ? 2.709 1.640 12.040 1.00 95.88 100 VAL A C 1
ATOM 720 O O . VAL A 1 100 ? 3.491 2.562 11.833 1.00 95.88 100 VAL A O 1
ATOM 723 N N . GLN A 1 101 ? 3.115 0.386 12.182 1.00 93.81 101 GLN A N 1
ATOM 724 C CA . GLN A 1 101 ? 4.475 -0.057 11.902 1.00 93.81 101 GLN A CA 1
ATOM 725 C C . GLN A 1 101 ? 4.411 -1.264 10.982 1.00 93.81 101 GLN A C 1
ATOM 727 O O . GLN A 1 101 ? 3.797 -2.280 11.311 1.00 93.81 101 GLN A O 1
ATOM 732 N N . LEU A 1 102 ? 5.053 -1.139 9.833 1.00 92.19 102 LEU A N 1
ATOM 733 C CA . LEU A 1 102 ? 5.067 -2.157 8.802 1.00 92.19 102 LEU A CA 1
ATOM 734 C C . LEU A 1 102 ? 6.489 -2.692 8.623 1.00 92.19 102 LEU A C 1
ATOM 736 O O . LEU A 1 102 ? 7.476 -2.077 9.038 1.00 92.19 102 LEU A O 1
ATOM 740 N N . GLY A 1 103 ? 6.597 -3.910 8.104 1.00 90.31 103 GLY A N 1
ATOM 741 C CA . GLY A 1 103 ? 7.890 -4.554 7.921 1.00 90.31 103 GLY A CA 1
ATOM 742 C C . GLY A 1 103 ? 7.798 -5.803 7.062 1.00 90.31 103 GLY A C 1
ATOM 743 O O . GLY A 1 103 ? 7.023 -6.709 7.356 1.00 90.31 103 GLY A O 1
ATOM 744 N N . SER A 1 104 ? 8.628 -5.874 6.020 1.00 90.62 104 SER A N 1
ATOM 745 C CA . SER A 1 104 ? 8.690 -7.048 5.154 1.00 90.62 104 SER A CA 1
ATOM 746 C C . SER A 1 104 ? 9.559 -8.097 5.823 1.00 90.62 104 SER A C 1
ATOM 748 O O . SER A 1 104 ? 10.695 -7.819 6.230 1.00 90.62 104 SER A O 1
ATOM 750 N N . ARG A 1 105 ? 9.010 -9.294 6.002 1.00 90.19 105 ARG A N 1
ATOM 751 C CA . ARG A 1 105 ? 9.680 -10.434 6.630 1.00 90.19 105 ARG A CA 1
ATOM 752 C C . ARG A 1 105 ? 9.247 -11.699 5.904 1.00 90.19 105 ARG A C 1
ATOM 754 O O . ARG A 1 105 ? 8.057 -11.928 5.751 1.00 90.19 105 ARG A O 1
ATOM 761 N N . LEU A 1 106 ? 10.196 -12.544 5.510 1.00 87.69 106 LEU A N 1
ATOM 762 C CA . LEU A 1 106 ? 9.890 -13.818 4.837 1.00 87.69 106 LEU A CA 1
ATOM 763 C C . LEU A 1 106 ? 9.653 -14.967 5.828 1.00 87.69 106 LEU A C 1
ATOM 765 O O . LEU A 1 106 ? 8.906 -15.895 5.551 1.00 87.69 106 LEU A O 1
ATOM 769 N N . SER A 1 107 ? 10.265 -14.898 7.014 1.00 91.44 107 SER A N 1
ATOM 770 C CA . SER A 1 107 ? 10.105 -15.926 8.046 1.00 91.44 107 SER A CA 1
ATOM 771 C C . SER A 1 107 ? 8.865 -15.667 8.896 1.00 91.44 107 SER A C 1
ATOM 773 O O . SER A 1 107 ? 8.793 -14.642 9.576 1.00 91.44 107 SER A O 1
ATOM 775 N N . GLU A 1 108 ? 7.945 -16.632 8.922 1.00 91.12 108 GLU A N 1
ATOM 776 C CA . GLU A 1 108 ? 6.699 -16.580 9.699 1.00 91.12 108 GLU A CA 1
ATOM 777 C C . GLU A 1 108 ? 6.925 -16.352 11.199 1.00 91.12 108 GLU A C 1
ATOM 779 O O . GLU A 1 108 ? 6.196 -15.598 11.843 1.00 91.12 108 GLU A O 1
ATOM 784 N N . ALA A 1 109 ? 8.013 -16.897 11.753 1.00 91.50 109 ALA A N 1
ATOM 785 C CA . ALA A 1 109 ? 8.396 -16.669 13.148 1.00 91.50 109 ALA A CA 1
ATOM 786 C C . ALA A 1 109 ? 8.694 -15.187 13.469 1.00 91.50 109 ALA A C 1
ATOM 788 O O . ALA A 1 109 ? 8.802 -14.813 14.634 1.00 91.50 109 ALA A O 1
ATOM 789 N N . SER A 1 110 ? 8.854 -14.348 12.443 1.00 89.00 110 SER A N 1
ATOM 790 C CA . SER A 1 110 ? 9.137 -12.915 12.536 1.00 89.00 110 SER A CA 1
ATOM 791 C C . SER A 1 110 ? 7.962 -12.049 12.076 1.00 89.00 110 SER A C 1
ATOM 793 O O . SER A 1 110 ? 8.199 -10.913 11.672 1.00 89.00 110 SER A O 1
ATOM 795 N N . TRP A 1 111 ? 6.723 -12.558 12.098 1.00 92.00 111 TRP A N 1
ATOM 796 C CA . TRP A 1 111 ? 5.513 -11.819 11.713 1.00 92.00 111 TRP A CA 1
ATOM 797 C C . TRP A 1 111 ? 4.692 -11.354 12.932 1.00 92.00 111 TRP A C 1
ATOM 799 O O . TRP A 1 111 ? 3.660 -11.953 13.251 1.00 92.00 111 TRP A O 1
ATOM 809 N N . PRO A 1 112 ? 5.098 -10.301 13.671 1.00 91.69 112 PRO A N 1
ATOM 810 C CA . PRO A 1 112 ? 4.200 -9.670 14.622 1.00 91.69 112 PRO A CA 1
ATOM 811 C C . PRO A 1 112 ? 2.974 -9.094 13.907 1.00 91.69 112 PRO A C 1
ATOM 813 O O . PRO A 1 112 ? 3.072 -8.234 13.033 1.00 91.69 112 PRO A O 1
ATOM 816 N N . PHE A 1 113 ? 1.812 -9.550 14.363 1.00 94.56 113 PHE A N 1
ATOM 817 C CA . PHE A 1 113 ? 0.511 -8.963 14.075 1.00 94.56 113 PHE A CA 1
ATOM 818 C C . PHE A 1 113 ? -0.112 -8.522 15.392 1.00 94.56 113 PHE A C 1
ATOM 820 O O . PHE A 1 113 ? -0.830 -9.298 16.038 1.00 94.56 113 PHE A O 1
ATOM 827 N N . THR A 1 114 ? 0.192 -7.301 15.813 1.00 95.75 114 THR A N 1
ATOM 828 C CA . THR A 1 114 ? -0.176 -6.792 17.135 1.00 95.75 114 THR A CA 1
ATOM 829 C C . THR A 1 114 ? -0.829 -5.422 17.041 1.00 95.75 114 THR A C 1
ATOM 831 O O . THR A 1 114 ? -0.566 -4.635 16.138 1.00 95.75 114 THR A O 1
ATOM 834 N N . GLN A 1 115 ? -1.695 -5.134 18.006 1.00 95.69 115 GLN A N 1
ATOM 835 C CA . GLN A 1 115 ? -2.299 -3.822 18.178 1.00 95.69 115 GLN A CA 1
ATOM 836 C C . GLN A 1 115 ? -2.157 -3.445 19.651 1.00 95.69 115 GLN A C 1
ATOM 838 O O . GLN A 1 115 ? -2.797 -4.041 20.517 1.00 95.69 115 GLN A O 1
ATOM 843 N N . THR A 1 116 ? -1.271 -2.492 19.935 1.00 93.06 116 THR A N 1
ATOM 844 C CA . THR A 1 116 ? -0.910 -2.085 21.297 1.00 93.06 116 THR A CA 1
ATOM 845 C C . THR A 1 116 ? -1.181 -0.596 21.456 1.00 93.06 116 THR A C 1
ATOM 847 O O . THR A 1 116 ? -0.454 0.248 20.933 1.00 93.06 116 THR A O 1
ATOM 850 N N . GLY A 1 117 ? -2.243 -0.256 22.187 1.00 91.31 117 GLY A N 1
ATOM 851 C CA . GLY A 1 117 ? -2.687 1.131 22.314 1.00 91.31 117 GLY A CA 1
ATOM 852 C C . GLY A 1 117 ? -3.081 1.710 20.953 1.00 91.31 117 GLY A C 1
ATOM 853 O O . GLY A 1 117 ? -3.987 1.195 20.301 1.00 91.31 117 GLY A O 1
ATOM 854 N N . SER A 1 118 ? -2.404 2.780 20.530 1.00 88.38 118 SER A N 1
ATOM 855 C CA . SER A 1 118 ? -2.623 3.431 19.232 1.00 88.38 118 SER A CA 1
ATOM 856 C C . SER A 1 118 ? -1.736 2.901 18.102 1.00 88.38 118 SER A C 1
ATOM 858 O O . SER A 1 118 ? -1.911 3.340 16.968 1.00 88.38 118 SER A O 1
ATOM 860 N N . LEU A 1 119 ? -0.788 2.002 18.397 1.00 94.25 119 LEU A N 1
ATOM 861 C CA . LEU A 1 119 ? 0.136 1.440 17.414 1.00 94.25 119 LEU A CA 1
ATOM 862 C C . LEU A 1 119 ? -0.384 0.097 16.897 1.00 94.25 119 LEU A C 1
ATOM 864 O O . LEU A 1 119 ? -0.618 -0.824 17.681 1.00 94.25 119 LEU A O 1
ATOM 868 N N . THR A 1 120 ? -0.518 -0.019 15.578 1.00 96.81 120 THR A N 1
ATOM 869 C CA . THR A 1 120 ? -0.801 -1.297 14.904 1.00 96.81 120 THR A CA 1
ATOM 870 C C . THR A 1 120 ? 0.439 -1.762 14.155 1.00 96.81 120 THR A C 1
ATOM 872 O O . THR A 1 120 ? 0.937 -1.046 13.290 1.00 96.81 120 THR A O 1
ATOM 875 N N . THR A 1 121 ? 0.940 -2.950 14.471 1.00 95.19 121 THR A N 1
ATOM 876 C CA . THR A 1 121 ? 2.132 -3.526 13.845 1.00 95.19 121 THR A CA 1
ATOM 877 C C . THR A 1 121 ? 1.740 -4.709 12.969 1.00 95.19 121 THR A C 1
ATOM 879 O O . THR A 1 121 ? 1.082 -5.640 13.439 1.00 95.19 121 THR A O 1
ATOM 882 N N . VAL A 1 122 ? 2.163 -4.675 11.706 1.00 95.25 122 VAL A N 1
ATOM 883 C CA . VAL A 1 122 ? 1.951 -5.751 10.733 1.00 95.25 122 VAL A CA 1
ATOM 884 C C . VAL A 1 122 ? 3.255 -6.042 10.017 1.00 95.25 122 VAL A C 1
ATOM 886 O O . VAL A 1 122 ? 3.703 -5.263 9.177 1.00 95.25 122 VAL A O 1
ATOM 889 N N . TYR A 1 123 ? 3.860 -7.180 10.343 1.00 93.88 123 TYR A N 1
ATOM 890 C CA . TYR A 1 123 ? 4.966 -7.729 9.569 1.00 93.88 123 TYR A CA 1
ATOM 891 C C . TYR A 1 123 ? 4.499 -8.957 8.805 1.00 93.88 123 TYR A C 1
ATOM 893 O O . TYR A 1 123 ? 3.882 -9.855 9.368 1.00 93.88 123 TYR A O 1
ATOM 901 N N . ALA A 1 124 ? 4.819 -8.986 7.523 1.00 94.00 124 ALA A N 1
ATOM 902 C CA . ALA A 1 124 ? 4.457 -10.041 6.587 1.00 94.00 124 ALA A CA 1
ATOM 903 C C . ALA A 1 124 ? 5.419 -9.971 5.394 1.00 94.00 124 ALA A C 1
ATOM 905 O O . ALA A 1 124 ? 6.175 -9.006 5.308 1.00 94.00 124 ALA A O 1
ATOM 906 N N . PRO A 1 125 ? 5.406 -10.915 4.444 1.00 91.25 125 PRO A N 1
ATOM 907 C CA . PRO A 1 125 ? 6.138 -10.748 3.193 1.00 91.25 125 PRO A CA 1
ATOM 908 C C . PRO A 1 125 ? 5.732 -9.454 2.481 1.00 91.25 125 PRO A C 1
ATOM 910 O O . PRO A 1 125 ? 6.600 -8.663 2.108 1.00 91.25 125 PRO A O 1
ATOM 913 N N . VAL A 1 126 ? 4.421 -9.190 2.415 1.00 91.06 126 VAL A N 1
ATOM 914 C CA . VAL A 1 126 ? 3.853 -7.977 1.817 1.00 91.06 126 VAL A CA 1
ATOM 915 C C . VAL A 1 126 ? 2.895 -7.303 2.810 1.00 91.06 126 VAL A C 1
ATOM 917 O O . VAL A 1 126 ? 1.722 -7.678 2.897 1.00 91.06 126 VAL A O 1
ATOM 920 N N . PRO A 1 127 ? 3.372 -6.333 3.610 1.00 93.50 127 PRO A N 1
ATOM 921 C CA . PRO A 1 127 ? 2.503 -5.466 4.395 1.00 93.50 127 PRO A CA 1
ATOM 922 C C . PRO A 1 127 ? 1.905 -4.354 3.519 1.00 93.50 127 PRO A C 1
ATOM 924 O O . PRO A 1 127 ? 2.617 -3.702 2.749 1.00 93.50 127 PRO A O 1
ATOM 927 N N . LEU A 1 128 ? 0.602 -4.112 3.650 1.00 93.44 128 LEU A N 1
ATOM 928 C CA . LEU A 1 128 ? -0.137 -3.183 2.795 1.00 93.44 128 LEU A CA 1
ATOM 929 C C . LEU A 1 128 ? -1.240 -2.470 3.581 1.00 93.44 128 LEU A C 1
ATOM 931 O O . LEU A 1 128 ? -1.935 -3.074 4.384 1.00 93.44 128 LEU A O 1
ATOM 935 N N . LEU A 1 129 ? -1.443 -1.187 3.329 1.00 95.81 129 LEU A N 1
ATOM 936 C CA . LEU A 1 129 ? -2.646 -0.454 3.693 1.00 95.81 129 LEU A CA 1
ATOM 937 C C . LEU A 1 129 ? -3.612 -0.518 2.510 1.00 95.81 129 LEU A C 1
ATOM 939 O O . LEU A 1 129 ? -3.262 -0.076 1.421 1.00 95.81 129 LEU A O 1
ATOM 943 N N . HIS A 1 130 ? -4.817 -1.023 2.730 1.00 96.12 130 HIS A N 1
ATOM 944 C CA . HIS A 1 130 ? -5.916 -1.016 1.775 1.00 96.12 130 HIS A CA 1
ATOM 945 C C . HIS A 1 130 ? -6.999 -0.048 2.254 1.00 96.12 130 HIS A C 1
ATOM 947 O O . HIS A 1 130 ? -7.411 -0.083 3.416 1.00 96.12 130 HIS A O 1
ATOM 953 N N . VAL A 1 131 ? -7.454 0.831 1.367 1.00 94.81 131 VAL A N 1
ATOM 954 C CA . VAL A 1 131 ? -8.567 1.743 1.620 1.00 94.81 131 VAL A CA 1
ATOM 955 C C . VAL A 1 131 ? -9.648 1.487 0.593 1.00 94.81 131 VAL A C 1
ATOM 957 O O . VAL A 1 131 ? -9.386 1.605 -0.597 1.00 94.81 131 VAL A O 1
ATOM 960 N N . THR A 1 132 ? -10.862 1.225 1.058 1.00 95.56 132 THR A N 1
ATOM 961 C CA . THR A 1 132 ? -12.051 1.089 0.218 1.00 95.56 132 THR A CA 1
ATOM 962 C C . THR A 1 132 ? -13.018 2.211 0.554 1.00 95.56 132 THR A C 1
ATOM 964 O O . THR A 1 132 ? -13.340 2.442 1.722 1.00 95.56 132 THR A O 1
ATOM 967 N N . VAL A 1 133 ? -13.511 2.896 -0.470 1.00 94.56 133 VAL A N 1
ATOM 968 C CA . VAL A 1 133 ? -14.575 3.890 -0.350 1.00 94.56 133 VAL A CA 1
ATOM 969 C C . VAL A 1 133 ? -15.780 3.421 -1.139 1.00 94.56 133 VAL A C 1
ATOM 971 O O . VAL A 1 133 ? -15.662 3.112 -2.322 1.00 94.56 133 VAL A O 1
ATOM 974 N N . GLN A 1 134 ? -16.938 3.395 -0.487 1.00 95.44 134 GLN A N 1
ATOM 975 C CA . GLN A 1 134 ? -18.224 3.098 -1.107 1.00 95.44 134 GLN A CA 1
ATOM 976 C C . GLN A 1 134 ? -19.150 4.300 -0.953 1.00 95.44 134 GLN A C 1
ATOM 978 O O . GLN A 1 134 ? -19.432 4.730 0.167 1.00 95.44 134 GLN A O 1
ATOM 983 N N . ASP A 1 135 ? -19.636 4.834 -2.070 1.00 95.56 135 ASP A N 1
ATOM 984 C CA . ASP A 1 135 ? -20.562 5.967 -2.081 1.00 95.56 135 ASP A CA 1
ATOM 985 C C . ASP A 1 135 ? -21.479 5.921 -3.308 1.00 95.56 135 ASP A C 1
ATOM 987 O O . ASP A 1 135 ? -21.017 5.671 -4.416 1.00 95.56 135 ASP A O 1
ATOM 991 N N . ARG A 1 136 ? -22.789 6.140 -3.126 1.00 93.50 136 ARG A N 1
ATOM 992 C CA . ARG A 1 136 ? -23.807 6.130 -4.206 1.00 93.50 136 ARG A CA 1
ATOM 993 C C . ARG A 1 136 ? -23.760 4.910 -5.150 1.00 93.50 136 ARG A C 1
ATOM 995 O O . ARG A 1 136 ? -24.124 5.005 -6.319 1.00 93.50 136 ARG A O 1
ATOM 1002 N N . GLY A 1 137 ? -23.329 3.751 -4.651 1.00 90.88 137 GLY A N 1
ATOM 1003 C CA . GLY A 1 137 ? -23.154 2.532 -5.455 1.00 90.88 137 GLY A CA 1
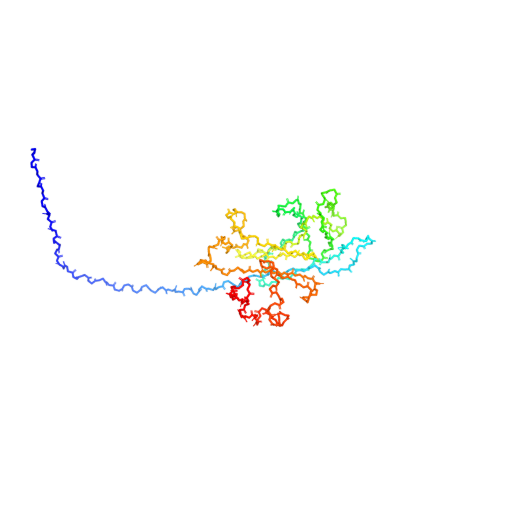ATOM 1004 C C . GLY A 1 137 ? -21.871 2.499 -6.297 1.00 90.88 137 GLY A C 1
ATOM 1005 O O . GLY A 1 137 ? -21.652 1.530 -7.018 1.00 90.88 137 GLY A O 1
ATOM 1006 N N . LEU A 1 138 ? -21.019 3.519 -6.190 1.00 89.00 138 LEU A N 1
ATOM 1007 C CA . LEU A 1 138 ? -19.657 3.539 -6.713 1.00 89.00 138 LEU A CA 1
ATOM 1008 C C . LEU A 1 138 ? -18.687 2.995 -5.659 1.00 89.00 138 LEU A C 1
ATOM 1010 O O . LEU A 1 138 ? -18.924 3.108 -4.455 1.00 89.00 138 LEU A O 1
ATOM 1014 N N . THR A 1 139 ? -17.588 2.401 -6.119 1.00 90.06 139 THR A N 1
ATOM 1015 C CA . THR A 1 139 ? -16.491 1.920 -5.270 1.00 90.06 139 THR A CA 1
ATOM 1016 C C . THR A 1 139 ? -15.166 2.440 -5.814 1.00 90.06 139 THR A C 1
ATOM 1018 O O . THR A 1 139 ? -14.953 2.416 -7.024 1.00 90.06 139 THR A O 1
ATOM 1021 N N . ALA A 1 140 ? -14.294 2.916 -4.929 1.00 85.12 140 ALA A N 1
ATOM 1022 C CA . ALA A 1 140 ? -12.914 3.263 -5.247 1.00 85.12 140 ALA A CA 1
ATOM 1023 C C . ALA A 1 140 ? -11.978 2.674 -4.192 1.00 85.12 140 ALA A C 1
ATOM 1025 O O . ALA A 1 140 ? -12.322 2.624 -3.009 1.00 85.12 140 ALA A O 1
ATOM 1026 N N . GLU A 1 141 ? -10.795 2.251 -4.627 1.00 90.44 141 GLU A N 1
ATOM 1027 C CA . GLU A 1 141 ? -9.809 1.592 -3.776 1.00 90.44 141 GLU A CA 1
ATOM 1028 C C . GLU A 1 141 ? -8.435 2.241 -3.931 1.00 90.44 141 GLU A C 1
ATOM 1030 O O . GLU A 1 141 ? -8.083 2.745 -4.999 1.00 90.44 141 GLU A O 1
ATOM 1035 N N . ALA A 1 142 ? -7.659 2.242 -2.850 1.00 83.31 142 ALA A N 1
ATOM 1036 C CA . ALA A 1 142 ? -6.262 2.647 -2.855 1.00 83.31 142 ALA A CA 1
ATOM 1037 C C . ALA A 1 142 ? -5.432 1.688 -2.006 1.00 83.31 142 ALA A C 1
ATOM 1039 O O . ALA A 1 142 ? -5.868 1.237 -0.944 1.00 83.31 142 ALA A O 1
ATOM 1040 N N . PHE A 1 143 ? -4.210 1.434 -2.461 1.00 90.62 143 PHE A N 1
ATOM 1041 C CA . PHE A 1 143 ? -3.249 0.579 -1.782 1.00 90.62 143 PHE A CA 1
ATOM 1042 C C . PHE A 1 143 ? -1.960 1.351 -1.521 1.00 90.62 143 PHE A C 1
ATOM 1044 O O . PHE A 1 143 ? -1.443 2.021 -2.414 1.00 90.62 143 PHE A O 1
ATOM 1051 N N . CYS A 1 144 ? -1.435 1.258 -0.302 1.00 90.19 144 CYS A N 1
ATOM 1052 C CA . CYS A 1 144 ? -0.204 1.930 0.097 1.00 90.19 144 CYS A CA 1
ATOM 1053 C C . CYS A 1 144 ? 0.694 1.000 0.894 1.00 90.19 144 CYS A C 1
ATOM 1055 O O . CYS A 1 144 ? 0.235 0.317 1.799 1.00 90.19 144 CYS A O 1
ATOM 1057 N N . SER A 1 145 ? 1.988 1.020 0.611 1.00 88.69 145 SER A N 1
ATOM 1058 C CA . SER A 1 145 ? 2.996 0.349 1.428 1.00 88.69 145 SER A CA 1
ATOM 1059 C C . SER A 1 145 ? 4.114 1.338 1.740 1.00 88.69 145 SER A C 1
ATOM 1061 O O . SER A 1 145 ? 4.386 2.253 0.960 1.00 88.69 145 SER A O 1
ATOM 1063 N N . ASP A 1 146 ? 4.725 1.196 2.909 1.00 79.25 146 ASP A N 1
ATOM 1064 C CA . ASP A 1 146 ? 5.977 1.867 3.265 1.00 79.25 146 ASP A CA 1
ATOM 1065 C C . ASP A 1 146 ? 7.195 1.153 2.665 1.00 79.25 146 ASP A C 1
ATOM 1067 O O . ASP A 1 146 ? 8.289 1.715 2.615 1.00 79.25 146 ASP A O 1
ATOM 1071 N N . ILE A 1 147 ? 6.999 -0.075 2.188 1.00 70.75 147 ILE A N 1
ATOM 1072 C CA . ILE A 1 147 ? 8.019 -0.882 1.540 1.00 70.75 147 ILE A CA 1
ATOM 1073 C C . ILE A 1 147 ? 7.820 -0.745 0.038 1.00 70.75 147 ILE A C 1
ATOM 1075 O O . ILE A 1 147 ? 6.696 -0.917 -0.437 1.00 70.75 147 ILE A O 1
ATOM 1079 N N . PRO A 1 148 ? 8.878 -0.450 -0.734 1.00 60.03 148 PRO A N 1
ATOM 1080 C CA . PRO A 1 148 ? 8.788 -0.526 -2.181 1.00 60.03 148 PRO A CA 1
ATOM 1081 C C . PRO A 1 148 ? 8.394 -1.958 -2.561 1.00 60.03 148 PRO A C 1
ATOM 1083 O O . PRO A 1 148 ? 9.188 -2.891 -2.446 1.00 60.03 148 PRO A O 1
ATOM 1086 N N . PHE A 1 149 ? 7.139 -2.133 -2.966 1.00 52.41 149 PHE A N 1
ATOM 1087 C CA . PHE A 1 149 ? 6.640 -3.380 -3.515 1.00 52.41 149 PHE A CA 1
ATOM 1088 C C . PHE A 1 149 ? 6.827 -3.308 -5.026 1.00 52.41 149 PHE A C 1
ATOM 1090 O O . PHE A 1 149 ? 6.202 -2.497 -5.707 1.00 52.41 149 PHE A O 1
ATOM 1097 N N . LEU A 1 150 ? 7.750 -4.120 -5.537 1.00 48.91 150 LEU A N 1
ATOM 1098 C CA . LEU A 1 150 ? 7.888 -4.357 -6.964 1.00 48.91 150 LEU A CA 1
ATOM 1099 C C . LEU A 1 150 ? 7.060 -5.598 -7.292 1.00 48.91 150 LEU A C 1
ATOM 1101 O O . LEU A 1 150 ? 7.500 -6.718 -7.034 1.00 48.91 150 LEU A O 1
ATOM 1105 N N . GLU A 1 151 ? 5.866 -5.404 -7.847 1.00 44.88 151 GLU A N 1
ATOM 1106 C CA . GLU A 1 151 ? 5.144 -6.508 -8.473 1.00 44.88 151 GLU A CA 1
ATOM 1107 C C . GLU A 1 151 ? 5.831 -6.823 -9.805 1.00 44.88 151 GLU A C 1
ATOM 1109 O O . GLU A 1 151 ? 5.737 -6.065 -10.770 1.00 44.88 151 GLU A O 1
ATOM 1114 N N . ILE A 1 152 ? 6.593 -7.917 -9.846 1.00 46.62 152 ILE A N 1
ATOM 1115 C CA . ILE A 1 152 ? 7.133 -8.436 -11.103 1.00 46.62 152 ILE A CA 1
ATOM 1116 C C . ILE A 1 152 ? 5.994 -9.190 -11.779 1.00 46.62 152 ILE A C 1
ATOM 1118 O O . ILE A 1 152 ? 5.689 -10.331 -11.426 1.00 46.62 152 ILE A O 1
ATOM 1122 N N . GLU A 1 153 ? 5.350 -8.548 -12.749 1.00 46.31 153 GLU A N 1
ATOM 1123 C CA . GLU A 1 153 ? 4.342 -9.208 -13.564 1.00 46.31 153 GLU A CA 1
ATOM 1124 C C . GLU A 1 153 ? 5.002 -10.269 -14.445 1.00 46.31 153 GLU A C 1
ATOM 1126 O O . GLU A 1 153 ? 5.545 -9.991 -15.514 1.00 46.31 153 GLU A O 1
ATOM 1131 N N . GLN A 1 154 ? 4.939 -11.527 -14.015 1.00 39.53 154 GLN A N 1
ATOM 1132 C CA . GLN A 1 154 ? 5.138 -12.626 -14.943 1.00 39.53 154 GLN A CA 1
ATOM 1133 C C . GLN A 1 154 ? 3.923 -12.639 -15.890 1.00 39.53 154 GLN A C 1
ATOM 1135 O O . GLN A 1 154 ? 2.788 -12.600 -15.392 1.00 39.53 154 GLN A O 1
ATOM 1140 N N . PRO A 1 155 ? 4.109 -12.667 -17.225 1.00 42.62 155 PRO A N 1
ATOM 1141 C CA . PRO A 1 155 ? 2.992 -12.753 -18.158 1.00 42.62 155 PRO A CA 1
ATOM 1142 C C . PRO A 1 155 ? 2.188 -14.012 -17.825 1.00 42.62 155 PRO A C 1
ATOM 1144 O O . PRO A 1 155 ? 2.671 -15.137 -17.969 1.00 42.62 155 PRO A O 1
ATOM 1147 N N . ALA A 1 156 ? 0.991 -13.816 -17.270 1.00 45.38 156 ALA A N 1
ATOM 1148 C CA . ALA A 1 156 ? 0.222 -14.900 -16.688 1.00 45.38 156 ALA A CA 1
ATOM 1149 C C . ALA A 1 156 ? -0.258 -15.850 -17.787 1.00 45.38 156 ALA A C 1
ATOM 1151 O O . ALA A 1 156 ? -0.986 -15.463 -18.704 1.00 45.38 156 ALA A O 1
ATOM 1152 N N . GLY A 1 157 ? 0.090 -17.125 -17.643 1.00 42.84 157 GLY A N 1
ATOM 1153 C CA . GLY A 1 157 ? -0.799 -18.186 -18.079 1.00 42.84 157 GLY A CA 1
ATOM 1154 C C . GLY A 1 157 ? -1.973 -18.253 -17.102 1.00 42.84 157 GLY A C 1
ATOM 1155 O O . GLY A 1 157 ? -1.819 -18.752 -16.001 1.00 42.84 157 GLY A O 1
ATOM 1156 N N . ASN A 1 158 ? -3.130 -17.740 -17.511 1.00 43.22 158 ASN A N 1
ATOM 1157 C CA . ASN A 1 158 ? -4.468 -18.221 -17.142 1.00 43.22 158 ASN A CA 1
ATOM 1158 C C . ASN A 1 158 ? -4.858 -18.325 -15.644 1.00 43.22 158 ASN A C 1
ATOM 1160 O O . ASN A 1 158 ? -5.753 -19.112 -15.331 1.00 43.22 158 ASN A O 1
ATOM 1164 N N . GLU A 1 159 ? -4.261 -17.571 -14.716 1.00 44.28 159 GLU A N 1
ATOM 1165 C CA . GLU A 1 159 ? -4.614 -17.690 -13.288 1.00 44.28 159 GLU A CA 1
ATOM 1166 C C . GLU A 1 159 ? -5.908 -16.916 -12.910 1.00 44.28 159 GLU A C 1
ATOM 1168 O O . GLU A 1 159 ? -5.963 -15.693 -13.078 1.00 44.28 159 GLU A O 1
ATOM 1173 N N . PRO A 1 160 ? -6.952 -17.580 -12.359 1.00 42.53 160 PRO A N 1
ATOM 1174 C CA . PRO A 1 160 ? -8.300 -17.011 -12.182 1.00 42.53 160 PRO A CA 1
ATOM 1175 C C . PRO A 1 160 ? -8.433 -15.835 -11.205 1.00 42.53 160 PRO A C 1
ATOM 1177 O O . PRO A 1 160 ? -9.407 -15.089 -11.282 1.00 42.53 160 PRO A O 1
ATOM 1180 N N . TRP A 1 161 ? -7.505 -15.664 -10.263 1.00 53.47 161 TRP A N 1
ATOM 1181 C CA . TRP A 1 161 ? -7.637 -14.648 -9.210 1.00 53.47 161 TRP A CA 1
ATOM 1182 C C . TRP A 1 161 ? -7.244 -13.234 -9.672 1.00 53.47 161 TRP A C 1
ATOM 1184 O O . TRP A 1 161 ? -7.619 -12.258 -9.024 1.00 53.47 161 TRP A O 1
ATOM 1194 N N . ARG A 1 162 ? -6.551 -13.097 -10.814 1.00 47.78 162 ARG A N 1
ATOM 1195 C CA . ARG A 1 162 ? -6.076 -11.798 -11.335 1.00 47.78 162 ARG A CA 1
ATOM 1196 C C . ARG A 1 162 ? -7.138 -10.992 -12.097 1.00 47.78 162 ARG A C 1
ATOM 1198 O O . ARG A 1 162 ? -6.944 -9.803 -12.324 1.00 47.78 162 ARG A O 1
ATOM 1205 N N . ALA A 1 163 ? -8.288 -11.587 -12.425 1.00 44.03 163 ALA A N 1
ATOM 1206 C CA . ALA A 1 163 ? -9.346 -10.940 -13.212 1.00 44.03 163 ALA A CA 1
ATOM 1207 C C . ALA A 1 163 ? -10.047 -9.756 -12.507 1.00 44.03 163 ALA A C 1
ATOM 1209 O O . ALA A 1 163 ? -10.751 -8.992 -13.163 1.00 44.03 163 ALA A O 1
ATOM 1210 N N . GLY A 1 164 ? -9.885 -9.613 -11.186 1.00 43.75 164 GLY A N 1
ATOM 1211 C CA . GLY A 1 164 ? -10.568 -8.582 -10.396 1.00 43.75 164 GLY A CA 1
ATOM 1212 C C . GLY A 1 164 ? -9.796 -7.274 -10.207 1.00 43.75 164 GLY A C 1
ATOM 1213 O O . GLY A 1 164 ? -10.428 -6.239 -10.039 1.00 43.75 164 GLY A O 1
ATOM 1214 N N . LEU A 1 165 ? -8.458 -7.308 -10.237 1.00 44.03 165 LEU A N 1
ATOM 1215 C CA . LEU A 1 165 ? -7.613 -6.143 -9.923 1.00 44.03 165 LEU A CA 1
ATOM 1216 C C . LEU A 1 165 ? -7.079 -5.436 -11.176 1.00 44.03 165 LEU A C 1
ATOM 1218 O O . LEU A 1 165 ? -6.960 -4.216 -11.174 1.00 44.03 165 LEU A O 1
ATOM 1222 N N . PHE A 1 166 ? -6.824 -6.176 -12.264 1.00 45.25 166 PHE A N 1
ATOM 1223 C CA . PHE A 1 166 ? -6.323 -5.623 -13.526 1.00 45.25 166 PHE A CA 1
ATOM 1224 C C . PHE A 1 166 ? -6.925 -6.391 -14.716 1.00 45.25 166 PHE A C 1
ATOM 1226 O O . PHE A 1 166 ? -6.406 -7.441 -15.103 1.00 45.25 166 PHE A O 1
ATOM 1233 N N . PRO A 1 167 ? -8.030 -5.908 -15.313 1.00 44.28 167 PRO A N 1
ATOM 1234 C CA . PRO A 1 167 ? -8.786 -6.655 -16.324 1.00 44.28 167 PRO A CA 1
ATOM 1235 C C . PRO A 1 167 ? -8.073 -6.821 -17.683 1.00 44.28 167 PRO A C 1
ATOM 1237 O O . PRO A 1 167 ? -8.649 -7.417 -18.590 1.00 44.28 167 PRO A O 1
ATOM 1240 N N . GLU A 1 168 ? -6.833 -6.341 -17.840 1.00 47.25 168 GLU A N 1
ATOM 1241 C CA . GLU A 1 168 ? -6.091 -6.372 -19.113 1.00 47.25 168 GLU A CA 1
ATOM 1242 C C . GLU A 1 168 ? -4.913 -7.367 -19.161 1.00 47.25 168 GLU A C 1
ATOM 1244 O O . GLU A 1 168 ? -4.273 -7.504 -20.203 1.00 47.25 168 GLU A O 1
ATOM 1249 N N . ALA A 1 169 ? -4.629 -8.122 -18.094 1.00 43.56 169 ALA A N 1
ATOM 1250 C CA . ALA A 1 169 ? -3.484 -9.040 -18.066 1.00 43.56 169 ALA A CA 1
ATOM 1251 C C . ALA A 1 169 ? -3.737 -10.324 -18.891 1.00 43.56 169 ALA A C 1
ATOM 1253 O O . ALA A 1 169 ? -4.174 -11.345 -18.360 1.00 43.56 169 ALA A O 1
ATOM 1254 N N . SER A 1 170 ? -3.468 -10.284 -20.203 1.00 45.56 170 SER A N 1
ATOM 1255 C CA . SER A 1 170 ? -3.656 -11.424 -21.117 1.00 45.56 170 SER A CA 1
ATOM 1256 C C . SER A 1 170 ? -2.369 -11.867 -21.827 1.00 45.56 170 SER A C 1
ATOM 1258 O O . SER A 1 170 ? -1.910 -11.212 -22.755 1.00 45.56 170 SER A O 1
ATOM 1260 N N . SER A 1 171 ? -1.917 -13.078 -21.473 1.00 44.06 171 SER A N 1
ATOM 1261 C CA . SER A 1 171 ? -1.141 -14.060 -22.259 1.00 44.06 171 SER A CA 1
ATOM 1262 C C . SER A 1 171 ? 0.277 -13.714 -22.737 1.00 44.06 171 SER A C 1
ATOM 1264 O O . SER A 1 171 ? 0.534 -12.670 -23.321 1.00 44.06 171 SER A O 1
ATOM 1266 N N . VAL A 1 172 ? 1.189 -14.688 -22.609 1.00 46.56 172 VAL A N 1
ATOM 1267 C CA . VAL A 1 172 ? 2.389 -14.768 -23.456 1.00 46.56 172 VAL A CA 1
ATOM 1268 C C . VAL A 1 172 ? 1.917 -14.893 -24.904 1.00 46.56 172 VAL A C 1
ATOM 1270 O O . VAL A 1 172 ? 1.445 -15.949 -25.329 1.00 46.56 172 VAL A O 1
ATOM 1273 N N . VAL A 1 173 ? 2.003 -13.800 -25.649 1.00 49.38 173 VAL A N 1
ATOM 1274 C CA . VAL A 1 173 ? 1.687 -13.752 -27.074 1.00 49.38 173 VAL A CA 1
ATOM 1275 C C . VAL A 1 173 ? 2.946 -14.047 -27.885 1.00 49.38 173 VAL A C 1
ATOM 1277 O O . VAL A 1 173 ? 4.049 -13.656 -27.516 1.00 49.38 173 VAL A O 1
ATOM 1280 N N . THR A 1 174 ? 2.793 -14.765 -29.000 1.00 52.41 174 THR A N 1
ATOM 1281 C CA . THR A 1 174 ? 3.884 -14.914 -29.977 1.00 52.41 174 THR A CA 1
ATOM 1282 C C . THR A 1 174 ? 4.310 -13.539 -30.499 1.00 52.41 174 THR A C 1
ATOM 1284 O O . THR A 1 174 ? 3.492 -12.621 -30.496 1.00 52.41 174 THR A O 1
ATOM 1287 N N . ASP A 1 175 ? 5.543 -13.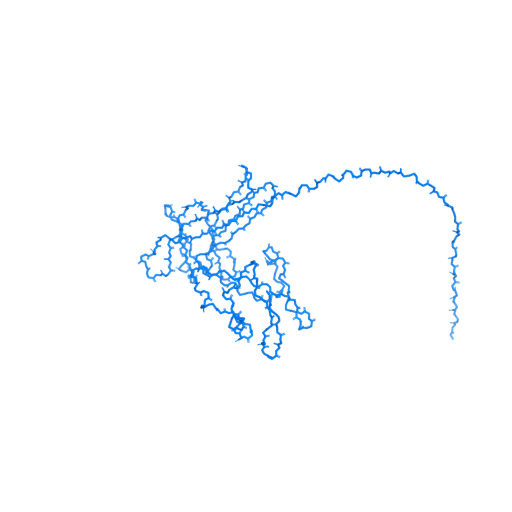402 -30.988 1.00 51.75 175 ASP A N 1
ATOM 1288 C CA . ASP A 1 175 ? 6.133 -12.139 -31.480 1.00 51.75 175 ASP A CA 1
ATOM 1289 C C . ASP A 1 175 ? 5.219 -11.393 -32.485 1.00 51.75 175 ASP A C 1
ATOM 1291 O O . ASP A 1 175 ? 5.081 -10.176 -32.463 1.00 51.75 175 ASP A O 1
ATOM 1295 N N . ALA A 1 176 ? 4.470 -12.140 -33.306 1.00 53.16 176 ALA A N 1
ATOM 1296 C CA . ALA A 1 176 ? 3.516 -11.600 -34.283 1.00 53.16 176 ALA A CA 1
ATOM 1297 C C . ALA A 1 176 ? 2.165 -11.126 -33.694 1.00 53.16 176 ALA A C 1
ATOM 1299 O O . ALA A 1 176 ? 1.324 -10.598 -34.418 1.00 53.16 176 ALA A O 1
ATOM 1300 N N . SER A 1 177 ? 1.936 -11.357 -32.404 1.00 54.66 177 SER A N 1
ATOM 1301 C CA . SER A 1 177 ? 0.686 -11.096 -31.671 1.00 54.66 177 SER A CA 1
ATOM 1302 C C . SER A 1 177 ? 0.901 -10.283 -30.388 1.00 54.66 177 SER A C 1
ATOM 1304 O O . SER A 1 177 ? -0.046 -10.111 -29.624 1.00 54.66 177 SER A O 1
ATOM 1306 N N . GLY A 1 178 ? 2.134 -9.822 -30.141 1.00 55.25 178 GLY A N 1
ATOM 1307 C CA . GLY A 1 178 ? 2.512 -9.021 -28.977 1.00 55.25 178 GLY A CA 1
ATOM 1308 C C . GLY A 1 178 ? 1.620 -7.791 -28.809 1.00 55.25 178 GLY A C 1
ATOM 1309 O O . GLY A 1 178 ? 1.422 -7.044 -29.765 1.00 55.25 178 GLY A O 1
ATOM 1310 N N . ASN A 1 179 ? 1.085 -7.588 -27.604 1.00 56.69 179 ASN A N 1
ATOM 1311 C CA . ASN A 1 179 ? 0.380 -6.365 -27.219 1.00 56.69 179 ASN A CA 1
ATOM 1312 C C . ASN A 1 179 ? 1.215 -5.593 -26.184 1.00 56.69 179 ASN A C 1
ATOM 1314 O O . ASN A 1 179 ? 2.173 -6.135 -25.633 1.00 56.69 179 ASN A O 1
ATOM 1318 N N . ASN A 1 180 ? 0.858 -4.338 -25.919 1.00 61.88 180 ASN A N 1
ATOM 1319 C CA . ASN A 1 180 ? 1.532 -3.523 -24.912 1.00 61.88 180 ASN A CA 1
ATOM 1320 C C . ASN A 1 180 ? 1.375 -4.146 -23.515 1.00 61.88 180 ASN A C 1
ATOM 1322 O O . ASN A 1 180 ? 0.256 -4.421 -23.083 1.00 61.88 180 ASN A O 1
ATOM 1326 N N . THR A 1 181 ? 2.487 -4.315 -22.796 1.00 62.94 181 THR A N 1
ATOM 1327 C CA . THR A 1 181 ? 2.482 -4.650 -21.365 1.00 62.94 181 THR A CA 1
ATOM 1328 C C . THR A 1 181 ? 2.614 -3.361 -20.565 1.00 62.94 181 THR A C 1
ATOM 1330 O O . THR A 1 181 ? 3.650 -2.698 -20.622 1.00 62.94 181 THR A O 1
ATOM 1333 N N . ASN A 1 182 ? 1.573 -3.006 -19.815 1.00 60.03 182 ASN A N 1
ATOM 1334 C CA . ASN A 1 182 ? 1.571 -1.815 -18.971 1.00 60.03 182 ASN A CA 1
ATOM 1335 C C . ASN A 1 182 ? 2.165 -2.155 -17.600 1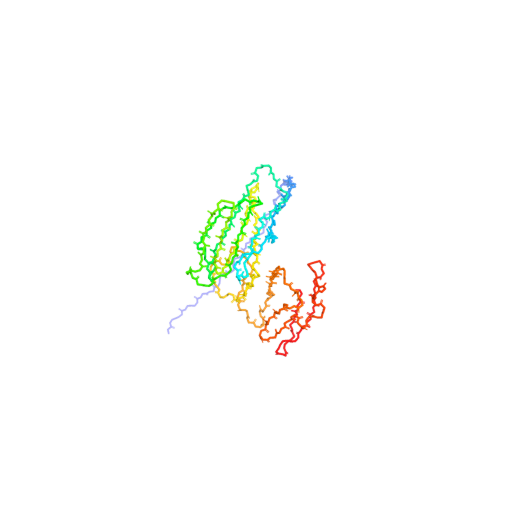.00 60.03 182 ASN A C 1
ATOM 1337 O O . ASN A 1 182 ? 1.516 -2.815 -16.798 1.00 60.03 182 ASN A O 1
ATOM 1341 N N . ILE A 1 183 ? 3.381 -1.684 -17.321 1.00 62.25 183 ILE A N 1
ATOM 1342 C CA . ILE A 1 183 ? 4.035 -1.872 -16.020 1.00 62.25 183 ILE A CA 1
ATOM 1343 C C . ILE A 1 183 ? 3.904 -0.581 -15.213 1.00 62.25 183 ILE A C 1
ATOM 1345 O O . ILE A 1 183 ? 4.381 0.472 -15.637 1.00 62.25 183 ILE A O 1
ATOM 1349 N N . VAL A 1 184 ? 3.305 -0.664 -14.023 1.00 62.97 184 VAL A N 1
ATOM 1350 C CA . VAL A 1 184 ? 3.251 0.447 -13.065 1.00 62.97 184 VAL A CA 1
ATOM 1351 C C . VAL A 1 184 ? 4.088 0.088 -11.844 1.00 62.97 184 VAL A C 1
ATOM 1353 O O . VAL A 1 184 ? 3.765 -0.839 -11.111 1.00 62.97 184 VAL A O 1
ATOM 1356 N N . ALA A 1 185 ? 5.160 0.845 -11.608 1.00 62.28 185 ALA A N 1
ATOM 1357 C CA . ALA A 1 185 ? 6.002 0.700 -10.426 1.00 62.28 185 ALA A CA 1
ATOM 1358 C C . ALA A 1 185 ? 5.996 2.000 -9.617 1.00 62.28 185 ALA A C 1
ATOM 1360 O O . ALA A 1 185 ? 6.290 3.074 -10.144 1.00 62.28 185 ALA A O 1
ATOM 1361 N N . VAL A 1 186 ? 5.688 1.901 -8.322 1.00 55.84 186 VAL A N 1
ATOM 1362 C CA . VAL A 1 186 ? 5.714 3.032 -7.388 1.00 55.84 186 VAL A CA 1
ATOM 1363 C C . VAL A 1 186 ? 6.660 2.691 -6.245 1.00 55.84 186 VAL A C 1
ATOM 1365 O O . VAL A 1 186 ? 6.373 1.829 -5.420 1.00 55.84 186 VAL A O 1
ATOM 1368 N N . ALA A 1 187 ? 7.801 3.378 -6.195 1.00 60.78 187 ALA A N 1
ATOM 1369 C CA . ALA A 1 187 ? 8.824 3.174 -5.175 1.00 60.78 187 ALA A CA 1
ATOM 1370 C C . ALA A 1 187 ? 8.997 4.458 -4.341 1.00 60.78 187 ALA A C 1
ATOM 1372 O O . ALA A 1 187 ? 9.761 5.350 -4.729 1.00 60.78 187 ALA A O 1
ATOM 1373 N N . PRO A 1 188 ? 8.278 4.612 -3.211 1.00 47.88 188 PRO A N 1
ATOM 1374 C CA . PRO A 1 188 ? 8.417 5.793 -2.366 1.00 47.88 188 PRO A CA 1
ATOM 1375 C C . PRO A 1 188 ? 9.830 5.871 -1.775 1.00 47.88 188 PRO A C 1
ATOM 1377 O O . PRO A 1 188 ? 10.480 4.852 -1.545 1.00 47.88 188 PRO A O 1
ATOM 1380 N N . LEU A 1 189 ? 10.313 7.098 -1.542 1.00 50.00 189 LEU A N 1
ATOM 1381 C CA . LEU A 1 189 ? 11.624 7.383 -0.931 1.00 50.00 189 LEU A CA 1
ATOM 1382 C C . LEU A 1 189 ? 12.826 6.729 -1.644 1.00 50.00 189 LEU A C 1
ATOM 1384 O O . LEU A 1 189 ? 13.921 6.665 -1.089 1.00 50.00 189 LEU A O 1
ATOM 1388 N N . THR A 1 190 ? 12.637 6.275 -2.882 1.00 60.72 190 THR A N 1
ATOM 1389 C CA . THR A 1 190 ? 13.689 5.694 -3.713 1.00 60.72 190 THR A CA 1
ATOM 1390 C C . THR A 1 190 ? 14.242 6.774 -4.628 1.00 60.72 190 THR A C 1
ATOM 1392 O O . THR A 1 190 ? 13.489 7.558 -5.205 1.00 60.72 190 THR A O 1
ATOM 1395 N N . ASN A 1 191 ? 15.567 6.838 -4.764 1.00 71.81 191 ASN A N 1
ATOM 1396 C CA . ASN A 1 191 ? 16.176 7.690 -5.773 1.00 71.81 191 ASN A CA 1
ATOM 1397 C C . ASN A 1 191 ? 15.819 7.114 -7.155 1.00 71.81 191 ASN A C 1
ATOM 1399 O O . ASN A 1 191 ? 16.239 5.998 -7.461 1.00 71.81 191 ASN A O 1
ATOM 1403 N N . PRO A 1 192 ? 15.079 7.828 -8.014 1.00 70.62 192 PRO A N 1
ATOM 1404 C CA . PRO A 1 192 ? 14.701 7.284 -9.314 1.00 70.62 192 PRO A CA 1
ATOM 1405 C C . PRO A 1 192 ? 15.928 7.012 -10.207 1.00 70.62 192 PRO A C 1
ATOM 1407 O O . PRO A 1 192 ? 15.868 6.157 -11.088 1.00 70.62 192 PRO A O 1
ATOM 1410 N N . ALA A 1 193 ? 17.075 7.654 -9.937 1.00 77.12 193 ALA A N 1
ATOM 1411 C CA . ALA A 1 193 ? 18.350 7.369 -10.602 1.00 77.12 193 ALA A CA 1
ATOM 1412 C C . ALA A 1 193 ? 18.964 5.998 -10.240 1.00 77.12 193 ALA A C 1
ATOM 1414 O O . ALA A 1 193 ? 19.905 5.568 -10.897 1.00 77.12 193 ALA A O 1
ATOM 1415 N N . SER A 1 194 ? 18.472 5.329 -9.190 1.00 78.81 194 SER A N 1
ATOM 1416 C CA . SER A 1 194 ? 18.899 3.979 -8.788 1.00 78.81 194 SER A CA 1
ATOM 1417 C C . SER A 1 194 ? 17.868 2.895 -9.116 1.00 78.81 194 SER A C 1
ATOM 1419 O O . SER A 1 194 ? 18.008 1.764 -8.656 1.00 78.81 194 SER A O 1
ATOM 1421 N N . MET A 1 195 ? 16.801 3.235 -9.845 1.00 78.44 195 MET A N 1
ATOM 1422 C CA . MET A 1 195 ? 15.829 2.254 -10.324 1.00 78.44 195 MET A CA 1
ATOM 1423 C C . MET A 1 195 ? 16.349 1.573 -11.588 1.00 78.44 195 MET A C 1
ATOM 1425 O O . MET A 1 195 ? 16.919 2.227 -12.457 1.00 78.44 195 MET A O 1
ATOM 1429 N N . HIS A 1 196 ? 16.091 0.272 -11.695 1.00 80.19 196 HIS A N 1
ATOM 1430 C CA . HIS A 1 196 ? 16.435 -0.544 -12.854 1.00 80.19 196 HIS A CA 1
ATOM 1431 C C . HIS A 1 196 ? 15.199 -1.331 -13.301 1.00 80.19 196 HIS A C 1
ATOM 1433 O O . HIS A 1 196 ? 14.478 -1.862 -12.452 1.00 80.19 196 HIS A O 1
ATOM 1439 N N . LEU A 1 197 ? 14.962 -1.428 -14.612 1.00 81.50 197 LEU A N 1
ATOM 1440 C CA . LEU A 1 197 ? 13.873 -2.228 -15.188 1.00 81.50 197 LEU A CA 1
ATOM 1441 C C . LEU A 1 197 ? 14.463 -3.184 -16.217 1.00 81.50 197 LEU A C 1
ATOM 1443 O O . LEU A 1 197 ? 14.778 -2.774 -17.328 1.00 81.50 197 LEU A O 1
ATOM 1447 N N . TYR A 1 198 ? 14.610 -4.456 -15.858 1.00 76.88 198 TYR A N 1
ATOM 1448 C CA . TYR A 1 198 ? 15.206 -5.444 -16.752 1.00 76.88 198 TYR A CA 1
ATOM 1449 C C . TYR A 1 198 ? 14.144 -6.175 -17.578 1.00 76.88 198 TYR A C 1
ATO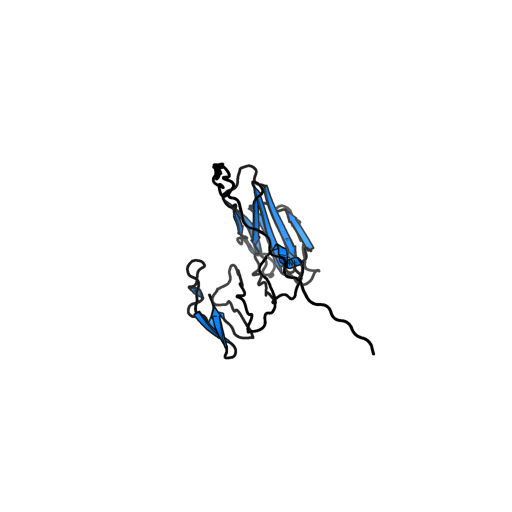M 1451 O O . TYR A 1 198 ? 13.235 -6.779 -17.014 1.00 76.88 198 TYR A O 1
ATOM 1459 N N . VAL A 1 199 ? 14.313 -6.189 -18.901 1.00 74.56 199 VAL A N 1
ATOM 1460 C CA . VAL A 1 199 ? 13.574 -7.054 -19.836 1.00 74.56 199 VAL A CA 1
ATOM 1461 C C . VAL A 1 199 ? 14.589 -7.868 -20.629 1.00 74.56 199 VAL A C 1
ATOM 1463 O O . VAL A 1 199 ? 15.521 -7.311 -21.204 1.00 74.56 199 VAL A O 1
ATOM 1466 N N . ASP A 1 200 ? 14.467 -9.196 -20.579 1.00 73.25 200 ASP A N 1
ATOM 1467 C CA . ASP A 1 200 ? 15.431 -10.147 -21.154 1.00 73.25 200 ASP A CA 1
ATOM 1468 C C . ASP A 1 200 ? 16.896 -9.846 -20.783 1.00 73.25 200 ASP A C 1
ATOM 1470 O O . ASP A 1 200 ? 17.807 -9.918 -21.609 1.00 73.25 200 ASP A O 1
ATOM 1474 N N . GLY A 1 201 ? 17.128 -9.456 -19.525 1.00 74.12 201 GLY A N 1
ATOM 1475 C CA . GLY A 1 201 ? 18.457 -9.113 -19.009 1.00 74.12 201 GLY A CA 1
ATOM 1476 C C . GLY A 1 201 ? 18.988 -7.740 -19.441 1.00 74.12 201 GLY A C 1
ATOM 1477 O O . GLY A 1 201 ? 20.106 -7.388 -19.074 1.00 74.12 201 GLY A O 1
ATOM 1478 N N . THR A 1 202 ? 18.200 -6.949 -20.172 1.00 80.12 202 THR A N 1
ATOM 1479 C CA . THR A 1 202 ? 18.550 -5.589 -20.603 1.00 80.12 202 THR A CA 1
ATOM 1480 C C . THR A 1 202 ? 17.854 -4.551 -19.726 1.00 80.12 202 THR A C 1
ATOM 1482 O O . THR A 1 202 ? 16.635 -4.589 -19.594 1.00 80.12 202 THR A O 1
ATOM 1485 N N . ASP A 1 203 ? 18.605 -3.612 -19.145 1.00 87.38 203 ASP A N 1
ATOM 1486 C CA . ASP A 1 203 ? 18.049 -2.527 -18.324 1.00 87.38 203 ASP A CA 1
ATOM 1487 C C . ASP A 1 203 ? 17.453 -1.405 -19.185 1.00 87.38 203 ASP A C 1
ATOM 1489 O O . ASP A 1 203 ? 18.169 -0.557 -19.725 1.00 87.38 203 ASP A O 1
ATOM 1493 N N . LEU A 1 204 ? 16.129 -1.383 -19.295 1.00 85.50 204 LEU A N 1
ATOM 1494 C CA . LEU A 1 204 ? 15.384 -0.461 -20.144 1.00 85.50 204 LEU A CA 1
ATOM 1495 C C . LEU A 1 204 ? 15.522 0.997 -19.720 1.00 85.50 204 LEU A C 1
ATOM 1497 O O . LEU A 1 204 ? 15.586 1.865 -20.588 1.00 85.50 204 LEU A O 1
ATOM 1501 N N . LEU A 1 205 ? 15.605 1.291 -18.418 1.00 87.19 205 LEU A N 1
ATOM 1502 C CA . LEU A 1 205 ? 15.659 2.683 -17.953 1.00 87.19 205 LEU A CA 1
ATOM 1503 C C . LEU A 1 205 ? 16.947 3.374 -18.407 1.00 87.19 205 LEU A C 1
ATOM 1505 O O . LEU A 1 205 ? 16.932 4.557 -18.734 1.00 87.19 205 LEU A O 1
ATOM 1509 N N . THR A 1 206 ? 18.044 2.623 -18.529 1.00 88.06 206 THR A N 1
ATOM 1510 C CA . THR A 1 206 ? 19.307 3.151 -19.074 1.00 88.06 206 THR A CA 1
ATOM 1511 C C . THR A 1 206 ? 19.254 3.421 -20.578 1.00 88.06 206 THR A C 1
ATOM 1513 O O . THR A 1 206 ? 20.048 4.214 -21.085 1.00 88.06 206 THR A O 1
ATOM 1516 N N . LEU A 1 207 ? 18.319 2.789 -21.292 1.00 88.44 207 LEU A N 1
ATOM 1517 C CA . LEU A 1 207 ? 18.144 2.939 -22.735 1.00 88.44 207 LEU A CA 1
ATOM 1518 C C . LEU A 1 207 ? 17.153 4.047 -23.107 1.00 88.44 207 LEU A C 1
ATOM 1520 O O . LEU A 1 207 ? 17.166 4.489 -24.254 1.00 88.44 207 LEU A O 1
ATOM 1524 N N . VAL A 1 208 ? 16.321 4.505 -22.167 1.00 88.31 208 VAL A N 1
ATOM 1525 C CA . VAL A 1 208 ? 15.364 5.602 -22.367 1.00 88.31 208 VAL A CA 1
ATOM 1526 C C . VAL A 1 208 ? 16.053 6.943 -22.077 1.00 88.31 208 VAL A C 1
ATOM 1528 O O . VAL A 1 208 ? 16.345 7.259 -20.917 1.00 88.31 208 VAL A O 1
ATOM 1531 N N . PRO A 1 209 ? 16.315 7.786 -23.095 1.00 87.12 209 PRO A N 1
ATOM 1532 C CA . PRO A 1 209 ? 16.997 9.055 -22.883 1.00 87.12 209 PRO A CA 1
ATOM 1533 C C . PRO A 1 209 ? 16.171 9.977 -21.985 1.00 87.12 209 PRO A C 1
ATOM 1535 O O . PRO A 1 209 ? 15.028 10.303 -22.295 1.00 87.12 209 PRO A O 1
ATOM 1538 N N . GLY A 1 210 ? 16.764 10.420 -20.875 1.00 87.06 210 GLY A N 1
ATOM 1539 C CA . GLY A 1 210 ? 16.108 11.352 -19.961 1.00 87.06 210 GLY A CA 1
ATOM 1540 C C . GLY A 1 210 ? 14.902 10.763 -19.229 1.00 87.06 210 GLY A C 1
ATOM 1541 O O . GLY A 1 210 ? 13.995 11.521 -18.902 1.00 87.06 210 GLY A O 1
ATOM 1542 N N . TYR A 1 211 ? 14.887 9.454 -18.941 1.00 85.62 211 TYR A N 1
ATOM 1543 C CA . TYR A 1 211 ? 13.741 8.784 -18.305 1.00 85.62 211 TYR A CA 1
ATOM 1544 C C . TYR A 1 211 ? 13.270 9.428 -16.979 1.00 85.62 211 TYR A C 1
ATOM 1546 O O . TYR A 1 211 ? 12.112 9.319 -16.593 1.00 85.62 211 TYR A O 1
ATOM 1554 N N . LEU A 1 212 ? 14.153 10.150 -16.284 1.00 85.69 212 LEU A N 1
ATOM 1555 C CA . LEU A 1 212 ? 13.824 10.901 -15.065 1.00 85.69 212 LEU A CA 1
ATOM 1556 C C . LEU A 1 212 ? 12.969 12.155 -15.312 1.00 85.69 212 LEU A C 1
ATOM 1558 O O . LEU A 1 212 ? 12.410 12.706 -14.369 1.00 85.69 212 LEU A O 1
ATOM 1562 N N . ALA A 1 213 ? 12.906 12.635 -16.554 1.00 85.69 213 ALA A N 1
ATOM 1563 C CA . ALA A 1 213 ? 12.118 13.797 -16.951 1.00 85.69 213 ALA A CA 1
ATOM 1564 C C . ALA A 1 213 ? 10.704 13.425 -17.428 1.00 85.69 213 ALA A C 1
ATOM 1566 O O . ALA A 1 213 ? 9.885 14.323 -17.635 1.00 85.69 213 ALA A O 1
ATOM 1567 N N . CYS A 1 214 ? 10.403 12.133 -17.604 1.00 82.50 214 CYS A N 1
ATOM 1568 C CA . CYS A 1 214 ? 9.063 11.689 -17.971 1.00 82.50 214 CYS A CA 1
ATOM 1569 C C . CYS A 1 214 ? 8.097 11.948 -16.811 1.00 82.50 214 CYS A C 1
ATOM 1571 O O . CYS A 1 214 ? 8.418 11.718 -15.646 1.00 82.50 214 CYS A O 1
ATOM 1573 N N . THR A 1 215 ? 6.879 12.375 -17.128 1.00 76.88 215 THR A N 1
ATOM 1574 C CA . THR A 1 215 ? 5.795 12.503 -16.145 1.00 76.88 215 THR A CA 1
ATOM 1575 C C . THR A 1 215 ? 4.524 11.872 -16.703 1.00 76.88 215 THR A C 1
ATOM 1577 O O . THR A 1 215 ? 4.420 11.720 -17.918 1.00 76.88 215 THR A O 1
ATOM 1580 N N . PRO A 1 216 ? 3.507 11.572 -15.876 1.00 68.38 216 PRO A N 1
ATOM 1581 C CA . PRO A 1 216 ? 2.219 11.102 -16.391 1.00 68.38 216 PRO A CA 1
ATOM 1582 C C . PRO A 1 216 ? 1.582 12.044 -17.432 1.00 68.38 216 PRO A C 1
ATOM 1584 O O . PRO A 1 216 ? 0.878 11.589 -18.325 1.00 68.38 216 PRO A O 1
ATOM 1587 N N . GLY A 1 217 ? 1.844 13.358 -17.348 1.00 71.88 217 GLY A N 1
ATOM 1588 C CA . GLY A 1 217 ? 1.370 14.353 -18.322 1.00 71.88 217 GLY A CA 1
ATOM 1589 C C . GLY A 1 217 ? 2.283 14.551 -19.540 1.00 71.88 217 GLY A C 1
ATOM 1590 O O . GLY A 1 217 ? 1.901 15.243 -20.480 1.00 71.88 217 GLY A O 1
ATOM 1591 N N . ALA A 1 218 ? 3.482 13.969 -19.521 1.00 81.19 218 ALA A N 1
ATOM 1592 C CA . ALA A 1 218 ? 4.467 14.009 -20.598 1.00 81.19 218 ALA A CA 1
ATOM 1593 C C . ALA A 1 218 ? 5.275 12.697 -20.580 1.00 81.19 218 ALA A C 1
ATOM 1595 O O . ALA A 1 218 ? 6.406 12.680 -20.076 1.00 81.19 218 ALA A O 1
ATOM 1596 N N . PRO A 1 219 ? 4.676 11.582 -21.040 1.00 81.62 219 PRO A N 1
ATOM 1597 C CA . PRO A 1 219 ? 5.338 10.286 -21.034 1.00 81.62 219 PRO A CA 1
ATOM 1598 C C . PRO A 1 219 ? 6.507 10.275 -22.022 1.00 81.62 219 PRO A C 1
ATOM 1600 O O . PRO A 1 219 ? 6.469 10.931 -23.068 1.00 81.62 219 PRO A O 1
ATOM 1603 N N . CYS A 1 220 ? 7.562 9.531 -21.695 1.00 85.25 220 CYS A N 1
ATOM 1604 C CA . CYS A 1 220 ? 8.643 9.316 -22.645 1.00 85.25 220 CYS A CA 1
ATOM 1605 C C . CYS A 1 220 ? 8.221 8.269 -23.661 1.00 85.25 220 CYS A C 1
ATOM 1607 O O . CYS A 1 220 ? 7.744 7.206 -23.292 1.00 85.25 220 CYS A O 1
ATOM 1609 N N . SER A 1 221 ? 8.474 8.546 -24.934 1.00 88.00 221 SER A N 1
ATOM 1610 C CA . SER A 1 221 ? 8.214 7.601 -26.012 1.00 88.00 221 SER A CA 1
ATOM 1611 C C . SER A 1 221 ? 9.408 7.499 -26.948 1.00 88.00 221 SER A C 1
ATOM 1613 O O . SER A 1 221 ? 10.227 8.418 -27.042 1.00 88.00 221 SER A O 1
ATOM 1615 N N . GLY A 1 222 ? 9.530 6.361 -27.620 1.00 89.56 222 GLY A N 1
ATOM 1616 C CA . GLY A 1 222 ? 10.620 6.102 -28.546 1.00 89.56 222 GLY A CA 1
ATOM 1617 C C . GLY A 1 222 ? 10.752 4.626 -28.877 1.00 89.56 222 GLY A C 1
ATOM 1618 O O . GLY A 1 222 ? 9.806 3.854 -28.745 1.00 89.56 222 GLY A O 1
ATOM 1619 N N . ALA A 1 223 ? 11.944 4.240 -29.320 1.00 89.56 223 ALA A N 1
ATOM 1620 C CA . ALA A 1 223 ? 12.294 2.850 -29.542 1.00 89.56 223 ALA A CA 1
ATOM 1621 C C . ALA A 1 223 ? 13.688 2.566 -28.982 1.00 89.56 223 ALA A C 1
ATOM 1623 O O . ALA A 1 223 ? 14.606 3.372 -29.138 1.00 89.56 223 ALA A O 1
ATOM 1624 N N . VAL A 1 224 ? 13.838 1.406 -28.355 1.00 88.56 224 VAL A N 1
ATOM 1625 C CA . VAL A 1 224 ? 15.111 0.871 -27.866 1.00 88.56 224 VAL A CA 1
ATOM 1626 C C . VAL A 1 224 ? 15.424 -0.434 -28.587 1.00 88.56 224 VAL A C 1
ATOM 1628 O O . VAL A 1 224 ? 14.539 -1.071 -29.152 1.00 88.56 224 VAL A O 1
ATOM 1631 N N . THR A 1 225 ? 16.697 -0.826 -28.618 1.00 87.75 225 THR A N 1
ATOM 1632 C CA . THR A 1 225 ? 17.092 -2.130 -29.165 1.00 87.75 225 THR A CA 1
ATOM 1633 C C . THR A 1 225 ? 17.338 -3.103 -28.020 1.00 87.75 225 THR A C 1
ATOM 1635 O O . THR A 1 225 ? 18.220 -2.862 -27.202 1.00 87.75 225 THR A O 1
ATOM 1638 N N . ILE A 1 226 ? 16.591 -4.205 -27.986 1.00 82.75 226 ILE A N 1
ATOM 1639 C CA . ILE A 1 226 ? 16.736 -5.299 -27.017 1.00 82.75 226 ILE A CA 1
ATOM 1640 C C . ILE A 1 226 ? 17.028 -6.559 -27.826 1.00 82.75 226 ILE A C 1
ATOM 1642 O O . ILE A 1 226 ? 16.267 -6.891 -28.728 1.00 82.75 226 ILE A O 1
ATOM 1646 N N . ASN A 1 227 ? 18.144 -7.246 -27.566 1.00 84.25 227 ASN A N 1
ATOM 1647 C CA . ASN A 1 227 ? 18.505 -8.484 -28.278 1.00 84.25 227 ASN A CA 1
ATOM 1648 C C . ASN A 1 227 ? 18.428 -8.377 -29.821 1.00 84.25 227 ASN A C 1
ATOM 1650 O O . ASN A 1 227 ? 17.961 -9.289 -30.499 1.00 84.25 227 ASN A O 1
ATOM 1654 N N . ALA A 1 228 ? 18.889 -7.248 -30.377 1.00 84.88 228 ALA A N 1
ATOM 1655 C CA . ALA A 1 228 ? 18.831 -6.903 -31.806 1.00 84.88 228 ALA A CA 1
ATOM 1656 C C . ALA A 1 228 ? 17.420 -6.689 -32.400 1.00 84.88 228 ALA A C 1
ATOM 1658 O O . ALA A 1 228 ? 17.298 -6.495 -33.609 1.00 84.88 228 ALA A O 1
ATOM 1659 N N . GLN A 1 229 ? 16.377 -6.657 -31.569 1.00 82.62 229 GLN A N 1
ATOM 1660 C CA . GLN A 1 229 ? 15.015 -6.286 -31.951 1.00 82.62 229 GLN A CA 1
ATOM 1661 C C . GLN A 1 229 ? 14.715 -4.846 -31.533 1.00 82.62 229 GLN A C 1
ATOM 1663 O O . GLN A 1 229 ? 15.102 -4.411 -30.448 1.00 82.62 229 GLN A O 1
ATOM 1668 N N . SER A 1 230 ? 14.030 -4.096 -32.398 1.00 85.94 230 SER A N 1
ATOM 1669 C CA . SER A 1 230 ? 13.566 -2.746 -32.074 1.00 85.94 230 SER A CA 1
ATOM 1670 C C . SER A 1 230 ? 12.231 -2.832 -31.345 1.00 85.94 230 SER A C 1
ATOM 1672 O O . SER A 1 230 ? 11.258 -3.343 -31.894 1.00 85.94 230 SER A O 1
ATOM 1674 N N . VAL A 1 231 ? 12.196 -2.329 -30.114 1.00 82.25 231 VAL A N 1
ATOM 1675 C CA . VAL A 1 231 ? 11.025 -2.350 -29.237 1.00 82.25 231 VAL A CA 1
ATOM 1676 C C . VAL A 1 231 ? 10.607 -0.917 -28.952 1.00 82.25 231 VAL A C 1
ATOM 1678 O O . VAL A 1 231 ? 11.415 -0.107 -28.492 1.00 82.25 231 VAL A O 1
ATOM 1681 N N . ALA A 1 232 ? 9.353 -0.591 -29.259 1.00 83.88 232 ALA A N 1
ATOM 1682 C CA . ALA A 1 232 ? 8.783 0.711 -28.948 1.00 83.88 232 ALA A CA 1
ATOM 1683 C C . ALA A 1 232 ? 8.447 0.811 -27.453 1.00 83.88 232 ALA A C 1
ATOM 1685 O O . ALA A 1 232 ? 8.026 -0.170 -26.844 1.00 83.88 232 ALA A O 1
ATOM 1686 N N . TYR A 1 233 ? 8.610 1.999 -26.878 1.00 82.81 233 TYR A N 1
ATOM 1687 C CA . TYR A 1 233 ? 8.149 2.329 -25.531 1.00 82.81 233 TYR A CA 1
ATOM 1688 C C . TYR A 1 233 ? 7.328 3.622 -25.570 1.00 82.81 233 TYR A C 1
ATOM 1690 O O . TYR A 1 233 ? 7.565 4.489 -26.421 1.00 82.81 233 TYR A O 1
ATOM 1698 N N . SER A 1 234 ? 6.363 3.738 -24.660 1.00 76.31 234 SER A N 1
ATOM 1699 C CA . SER A 1 234 ? 5.505 4.913 -24.459 1.00 76.31 234 SER A CA 1
ATOM 1700 C C . SER A 1 234 ? 4.966 4.952 -23.043 1.00 76.31 234 SER A C 1
ATOM 1702 O O . SER A 1 234 ? 4.655 3.845 -22.551 1.00 76.31 234 SER A O 1
#